Protein AF-A0AA37HZ69-F1 (afdb_monomer)

Structure (mmCIF, N/CA/C/O backbone):
data_AF-A0AA37HZ69-F1
#
_entry.id   AF-A0AA37HZ69-F1
#
loop_
_atom_site.group_PDB
_atom_site.id
_atom_site.type_symbol
_atom_site.label_atom_id
_atom_site.label_alt_id
_atom_site.label_comp_id
_atom_site.label_asym_id
_atom_site.label_entity_id
_atom_site.label_seq_id
_atom_site.pdbx_PDB_ins_code
_atom_site.Cartn_x
_atom_site.Cartn_y
_atom_site.Cartn_z
_atom_site.occupancy
_atom_site.B_iso_or_equiv
_atom_site.auth_seq_id
_atom_site.auth_comp_id
_atom_site.auth_asym_id
_atom_site.auth_atom_id
_atom_site.pdbx_PDB_model_num
ATOM 1 N N . MET A 1 1 ? 20.271 0.666 -24.736 1.00 60.53 1 MET A N 1
ATOM 2 C CA . MET A 1 1 ? 19.900 -0.671 -25.256 1.00 60.53 1 MET A CA 1
ATOM 3 C C . MET A 1 1 ? 20.006 -0.590 -26.770 1.00 60.53 1 MET A C 1
ATOM 5 O O . MET A 1 1 ? 19.551 0.409 -27.303 1.00 60.53 1 MET A O 1
ATOM 9 N N . SER A 1 2 ? 20.668 -1.527 -27.449 1.00 79.25 2 SER A N 1
ATOM 10 C CA . SER A 1 2 ? 20.802 -1.493 -28.915 1.00 79.25 2 SER A CA 1
ATOM 11 C C . SER A 1 2 ? 19.714 -2.341 -29.581 1.00 79.25 2 SER A C 1
ATOM 13 O O . SER A 1 2 ? 19.254 -3.322 -28.995 1.00 79.25 2 SER A O 1
ATOM 15 N N . LEU A 1 3 ? 19.334 -1.996 -30.817 1.00 81.81 3 LEU A N 1
ATOM 16 C CA . LEU A 1 3 ? 18.395 -2.786 -31.629 1.00 81.81 3 LEU A CA 1
ATOM 17 C C . LEU A 1 3 ? 18.893 -4.233 -31.812 1.00 81.81 3 LEU A C 1
ATOM 19 O O . LEU A 1 3 ? 18.112 -5.178 -31.752 1.00 81.81 3 LEU A O 1
ATOM 23 N N . LEU A 1 4 ? 20.213 -4.405 -31.943 1.00 83.44 4 LEU A N 1
ATOM 24 C CA . LEU A 1 4 ? 20.871 -5.711 -32.010 1.00 83.44 4 LEU A CA 1
ATOM 25 C C . LEU A 1 4 ? 20.644 -6.538 -30.734 1.00 83.44 4 LEU A C 1
ATOM 27 O O . LEU A 1 4 ? 20.305 -7.711 -30.818 1.00 83.44 4 LEU A O 1
ATOM 31 N N . GLY A 1 5 ? 20.743 -5.916 -29.555 1.00 83.56 5 GLY A N 1
ATOM 32 C CA . GLY A 1 5 ? 20.490 -6.604 -28.288 1.00 83.56 5 GLY A CA 1
ATOM 33 C C . GLY A 1 5 ? 19.036 -7.059 -28.133 1.00 83.56 5 GLY A C 1
ATOM 34 O O . GLY A 1 5 ? 18.789 -8.132 -27.587 1.00 83.56 5 GLY A O 1
ATOM 35 N N . ILE A 1 6 ? 18.074 -6.278 -28.642 1.00 85.75 6 ILE A N 1
ATOM 36 C CA . ILE A 1 6 ? 16.655 -6.675 -28.682 1.00 85.75 6 ILE A CA 1
ATOM 37 C C . ILE A 1 6 ? 16.470 -7.874 -29.615 1.00 85.75 6 ILE A C 1
ATOM 39 O O . ILE A 1 6 ? 15.811 -8.841 -29.240 1.00 85.75 6 ILE A O 1
ATOM 43 N N . ARG A 1 7 ? 17.093 -7.837 -30.798 1.00 88.19 7 ARG A N 1
ATOM 44 C CA . ARG A 1 7 ? 17.065 -8.928 -31.776 1.00 88.19 7 ARG A CA 1
ATOM 45 C C . ARG A 1 7 ? 17.601 -10.231 -31.186 1.00 88.19 7 ARG A C 1
ATOM 47 O O . ARG A 1 7 ? 16.924 -11.250 -31.229 1.00 88.19 7 ARG A O 1
ATOM 54 N N . ASP A 1 8 ? 18.795 -10.192 -30.602 1.00 87.62 8 ASP A N 1
ATOM 55 C CA . ASP A 1 8 ? 19.455 -11.390 -30.080 1.00 87.62 8 ASP A CA 1
ATOM 56 C C . ASP A 1 8 ? 18.679 -11.976 -28.883 1.00 87.62 8 ASP A C 1
ATOM 58 O O . ASP A 1 8 ? 18.572 -13.196 -28.738 1.00 87.62 8 ASP A O 1
ATOM 62 N N . ALA A 1 9 ? 18.059 -11.121 -28.058 1.00 86.06 9 ALA A N 1
ATOM 63 C CA . ALA A 1 9 ? 17.153 -11.556 -26.996 1.00 86.06 9 ALA A CA 1
ATOM 64 C C . ALA A 1 9 ? 15.867 -12.197 -27.545 1.00 86.06 9 ALA A C 1
ATOM 66 O O . ALA A 1 9 ? 15.449 -13.239 -27.045 1.00 86.06 9 ALA A O 1
ATOM 67 N N . ALA A 1 10 ? 15.255 -11.607 -28.575 1.00 86.94 10 ALA A N 1
ATOM 68 C CA . ALA A 1 10 ? 14.052 -12.134 -29.212 1.00 86.94 10 ALA A CA 1
ATOM 69 C C . ALA A 1 10 ? 14.309 -13.508 -29.855 1.00 86.94 10 ALA A C 1
ATOM 71 O O . ALA A 1 10 ? 13.556 -14.448 -29.601 1.00 86.94 10 ALA A O 1
ATOM 72 N N . VAL A 1 11 ? 15.428 -13.663 -30.570 1.00 86.94 11 VAL A N 1
ATOM 73 C CA . VAL A 1 11 ? 15.856 -14.946 -31.152 1.00 86.94 11 VAL A CA 1
ATOM 74 C C . VAL A 1 11 ? 16.060 -16.006 -30.071 1.00 86.94 11 VAL A C 1
ATOM 76 O O . VAL A 1 11 ? 15.613 -17.140 -30.230 1.00 86.94 11 VAL A O 1
ATOM 79 N N . LYS A 1 12 ? 16.660 -15.644 -28.930 1.00 85.62 12 LYS A N 1
ATOM 80 C CA . LYS A 1 12 ? 16.852 -16.565 -27.799 1.00 85.62 12 LYS A CA 1
ATOM 81 C C . LYS A 1 12 ? 15.535 -17.051 -27.182 1.00 85.62 12 LYS A C 1
ATOM 83 O O . LYS A 1 12 ? 15.489 -18.154 -26.652 1.00 85.62 12 LYS A O 1
ATOM 88 N N . ILE A 1 13 ? 14.483 -16.237 -27.250 1.00 84.25 13 ILE A N 1
ATOM 89 C CA . ILE A 1 13 ? 13.129 -16.577 -26.785 1.00 84.25 13 ILE A CA 1
ATOM 90 C C . ILE A 1 13 ? 12.359 -17.387 -27.854 1.00 84.25 13 ILE A C 1
ATOM 92 O O . ILE A 1 13 ? 11.266 -17.880 -27.594 1.00 84.25 13 ILE A O 1
ATOM 96 N N . GLY A 1 14 ? 12.928 -17.577 -29.049 1.00 85.81 14 GLY A N 1
ATOM 97 C CA . GLY A 1 14 ? 12.290 -18.292 -30.156 1.00 85.81 14 GLY A CA 1
ATOM 98 C C . GLY A 1 14 ? 11.432 -17.396 -31.054 1.00 85.81 14 GLY A C 1
ATOM 99 O O . GLY A 1 14 ? 10.576 -17.895 -31.783 1.00 85.81 14 GLY A O 1
ATOM 100 N N . LEU A 1 15 ? 11.625 -16.078 -31.022 1.00 88.75 15 LEU A N 1
ATOM 101 C CA . LEU A 1 15 ? 10.979 -15.150 -31.950 1.00 88.75 15 LEU A CA 1
ATOM 102 C C . LEU A 1 15 ? 11.874 -14.914 -33.167 1.00 88.75 15 LEU A C 1
ATOM 104 O O . LEU A 1 15 ? 13.062 -14.617 -33.034 1.00 88.75 15 LEU A O 1
ATOM 108 N N . TYR A 1 16 ? 11.290 -14.997 -34.356 1.00 89.19 16 TYR A N 1
ATOM 109 C CA . TYR A 1 16 ? 11.913 -14.501 -35.572 1.00 89.19 16 TYR A CA 1
ATOM 110 C C . TYR A 1 16 ? 11.742 -12.984 -35.650 1.00 89.19 16 TYR A C 1
ATOM 112 O O . TYR A 1 16 ? 10.705 -12.439 -35.272 1.00 89.19 16 TYR A O 1
ATOM 120 N N . THR A 1 17 ? 12.778 -12.291 -36.112 1.00 89.94 17 THR A N 1
ATOM 121 C CA . THR A 1 17 ? 12.825 -10.828 -36.098 1.00 89.94 17 THR A CA 1
ATOM 122 C C . THR A 1 17 ? 13.242 -10.286 -37.452 1.00 89.94 17 THR A C 1
ATOM 124 O O . THR A 1 17 ? 14.294 -10.674 -37.966 1.00 89.94 17 THR A O 1
ATOM 127 N N . ILE A 1 18 ? 12.492 -9.319 -37.970 1.00 89.38 18 ILE A N 1
ATOM 128 C CA . ILE A 1 18 ? 12.862 -8.559 -39.165 1.00 89.38 18 ILE A CA 1
ATOM 129 C C . ILE A 1 18 ? 12.929 -7.090 -38.774 1.00 89.38 18 ILE A C 1
ATOM 131 O O . ILE A 1 18 ? 11.963 -6.542 -38.256 1.00 89.38 18 ILE A O 1
ATOM 135 N N . SER A 1 19 ? 14.061 -6.439 -39.018 1.00 88.06 19 SER A N 1
ATOM 136 C CA . SER A 1 19 ? 14.212 -4.997 -38.819 1.00 88.06 19 SER A CA 1
ATOM 137 C C . SER A 1 19 ? 14.442 -4.310 -40.153 1.00 88.06 19 SER A C 1
ATOM 139 O O . SER A 1 19 ? 15.313 -4.733 -40.912 1.00 88.06 19 SER A O 1
ATOM 141 N N . GLY A 1 20 ? 13.707 -3.235 -40.413 1.00 86.69 20 GLY A N 1
ATOM 142 C CA . GLY A 1 20 ? 13.796 -2.483 -41.657 1.00 86.69 20 GLY A CA 1
ATOM 143 C C . GLY A 1 20 ? 13.592 -0.990 -41.440 1.00 86.69 20 GLY A C 1
ATOM 144 O O . GLY A 1 20 ? 13.055 -0.555 -40.419 1.00 86.69 20 GLY A O 1
ATOM 145 N N . ARG A 1 21 ? 14.043 -0.206 -42.422 1.00 87.06 21 ARG A N 1
ATOM 146 C CA . ARG A 1 21 ? 13.664 1.200 -42.561 1.00 87.06 21 ARG A CA 1
ATOM 147 C C . ARG A 1 21 ? 12.427 1.260 -43.439 1.00 87.06 21 ARG A C 1
ATOM 149 O O . ARG A 1 21 ? 12.495 0.812 -44.579 1.00 87.06 21 ARG A O 1
ATOM 156 N N . LEU A 1 22 ? 11.337 1.782 -42.898 1.00 87.31 22 LEU A N 1
ATOM 157 C CA . LEU A 1 22 ? 10.044 1.832 -43.567 1.00 87.31 22 LEU A CA 1
ATOM 158 C C . LEU A 1 22 ? 9.544 3.264 -43.658 1.00 87.31 22 LEU A C 1
ATOM 160 O O . LEU A 1 22 ? 9.823 4.095 -42.789 1.00 87.31 22 LEU A O 1
ATOM 164 N N . THR A 1 23 ? 8.769 3.517 -44.700 1.00 86.69 23 THR A N 1
ATOM 165 C CA . THR A 1 23 ? 7.909 4.695 -44.801 1.00 86.69 23 THR A CA 1
ATOM 166 C C . THR A 1 23 ? 6.624 4.486 -43.996 1.00 86.69 23 THR A C 1
ATOM 168 O O . THR A 1 23 ? 6.306 3.388 -43.532 1.00 86.69 23 THR A O 1
ATOM 171 N N . ILE A 1 24 ? 5.858 5.554 -43.794 1.00 84.25 24 ILE A N 1
ATOM 172 C CA . ILE A 1 24 ? 4.634 5.511 -42.977 1.00 84.25 24 ILE A CA 1
ATOM 173 C C . ILE A 1 24 ? 3.511 4.729 -43.656 1.00 84.25 24 ILE A C 1
ATOM 175 O O . ILE A 1 24 ? 2.708 4.080 -42.978 1.00 84.25 24 ILE A O 1
ATOM 179 N N . ASP A 1 25 ? 3.465 4.768 -44.983 1.00 82.25 25 ASP A N 1
ATOM 180 C CA . ASP A 1 25 ? 2.477 4.031 -45.766 1.00 82.25 25 ASP A CA 1
ATOM 181 C C . ASP A 1 25 ? 2.744 2.520 -45.694 1.00 82.25 25 ASP A C 1
ATOM 183 O O . ASP A 1 25 ? 1.826 1.722 -45.472 1.00 82.25 25 ASP A O 1
ATOM 187 N N . GLU A 1 26 ? 4.018 2.124 -45.750 1.00 83.88 26 GLU A N 1
ATOM 188 C CA . GLU A 1 26 ? 4.446 0.742 -45.511 1.00 83.88 26 GLU A CA 1
ATOM 189 C C . GLU A 1 26 ? 4.172 0.314 -44.064 1.00 83.88 26 GLU A C 1
ATOM 191 O O . GLU A 1 26 ? 3.658 -0.775 -43.823 1.00 83.88 26 GLU A O 1
ATOM 196 N N . LEU A 1 27 ? 4.425 1.185 -43.080 1.00 84.62 27 LEU A N 1
ATOM 197 C CA . LEU A 1 27 ? 4.137 0.880 -41.677 1.00 84.62 27 LEU A CA 1
ATOM 198 C C . LEU A 1 27 ? 2.634 0.693 -41.419 1.00 84.62 27 LEU A C 1
ATOM 200 O O . LEU A 1 27 ? 2.238 -0.164 -40.631 1.00 84.62 27 LEU A O 1
ATOM 204 N N . SER A 1 28 ? 1.788 1.478 -42.087 1.00 81.31 28 SER A N 1
ATOM 205 C CA . SER A 1 28 ? 0.328 1.402 -41.947 1.00 81.31 28 SER A CA 1
ATOM 206 C C . SER A 1 28 ? -0.267 0.122 -42.541 1.00 81.31 28 SER A C 1
ATOM 208 O O . SER A 1 28 ? -1.371 -0.268 -42.154 1.00 81.31 28 SER A O 1
ATOM 210 N N . SER A 1 29 ? 0.450 -0.521 -43.466 1.00 80.38 29 SER A N 1
ATOM 211 C CA . SER A 1 29 ? 0.075 -1.790 -44.100 1.00 80.38 29 SER A CA 1
ATOM 212 C C . SER A 1 29 ? 0.785 -3.011 -43.499 1.00 80.38 29 SER A C 1
ATOM 214 O O . SER A 1 29 ? 0.427 -4.144 -43.821 1.00 80.38 29 SER A O 1
ATOM 216 N N . ALA A 1 30 ? 1.746 -2.799 -42.597 1.00 81.81 30 ALA A N 1
ATOM 217 C CA . ALA A 1 30 ? 2.520 -3.857 -41.964 1.00 81.81 30 ALA A CA 1
ATOM 218 C C . ALA A 1 30 ? 1.757 -4.606 -40.853 1.00 81.81 30 ALA A C 1
ATOM 220 O O . ALA A 1 30 ? 0.727 -4.164 -40.332 1.00 81.81 30 ALA A O 1
ATOM 221 N N . THR A 1 31 ? 2.296 -5.760 -40.457 1.00 81.00 31 THR A N 1
ATOM 222 C CA . THR A 1 31 ? 1.778 -6.580 -39.358 1.00 81.00 31 THR A CA 1
ATOM 223 C C . THR A 1 31 ? 2.079 -5.940 -37.998 1.00 81.00 31 THR A C 1
ATOM 225 O O . THR A 1 31 ? 3.209 -5.569 -37.684 1.00 81.00 31 THR A O 1
ATOM 228 N N . LEU A 1 32 ? 1.041 -5.804 -37.170 1.00 86.31 32 LEU A N 1
ATOM 229 C CA . LEU A 1 32 ? 1.119 -5.275 -35.804 1.00 86.31 32 LEU A CA 1
ATOM 230 C C . LEU A 1 32 ? 0.986 -6.426 -34.789 1.00 86.31 32 LEU A C 1
ATOM 232 O O . LEU A 1 32 ? 0.234 -7.366 -35.058 1.00 86.31 32 LEU A O 1
ATOM 236 N N . PRO A 1 33 ? 1.611 -6.347 -33.598 1.00 89.88 33 PRO A N 1
ATOM 237 C CA . PRO A 1 33 ? 2.392 -5.227 -33.067 1.00 89.88 33 PRO A CA 1
ATOM 238 C C . PRO A 1 33 ? 3.852 -5.210 -33.551 1.00 89.88 33 PRO A C 1
ATOM 240 O O . PRO A 1 33 ? 4.456 -6.258 -33.758 1.00 89.88 33 PRO A O 1
ATOM 243 N N . CYS A 1 34 ? 4.447 -4.020 -33.649 1.00 90.12 34 CYS A N 1
ATOM 244 C CA . CYS A 1 34 ? 5.859 -3.848 -34.004 1.00 90.12 34 CYS A CA 1
ATOM 245 C C . CYS A 1 34 ? 6.586 -2.916 -33.022 1.00 90.12 34 CYS A C 1
ATOM 247 O O . CYS A 1 34 ? 5.977 -2.056 -32.380 1.00 90.12 34 CYS A O 1
ATOM 249 N N . ILE A 1 35 ? 7.903 -3.083 -32.903 1.00 91.62 35 ILE A N 1
ATOM 250 C CA . ILE A 1 35 ? 8.766 -2.225 -32.086 1.00 91.62 35 ILE A CA 1
ATOM 251 C C . ILE A 1 35 ? 9.304 -1.102 -32.969 1.00 91.62 35 ILE A C 1
ATOM 253 O O . ILE A 1 35 ? 9.891 -1.359 -34.016 1.00 91.62 35 ILE A O 1
ATOM 257 N N . LEU A 1 36 ? 9.137 0.140 -32.533 1.00 90.62 36 LEU A N 1
ATOM 258 C CA . LEU A 1 36 ? 9.647 1.327 -33.208 1.00 90.62 36 LEU A CA 1
ATOM 259 C C . LEU A 1 36 ? 10.833 1.898 -32.435 1.00 90.62 36 LEU A C 1
ATOM 261 O O . LEU A 1 36 ? 10.813 1.939 -31.201 1.00 90.62 36 LEU A O 1
ATOM 265 N N . HIS A 1 37 ? 11.846 2.373 -33.154 1.00 88.75 37 HIS A N 1
ATOM 266 C CA . HIS A 1 37 ? 12.871 3.227 -32.564 1.00 88.75 37 HIS A CA 1
ATOM 267 C C . HIS A 1 37 ? 12.335 4.664 -32.495 1.00 88.75 37 HIS A C 1
ATOM 269 O O . HIS A 1 37 ? 11.793 5.171 -33.470 1.00 88.75 37 HIS A O 1
ATOM 275 N N . TRP A 1 38 ? 12.406 5.292 -31.323 1.00 84.75 38 TRP A N 1
ATOM 276 C CA . TRP A 1 38 ? 11.674 6.522 -31.011 1.00 84.75 38 TRP A CA 1
ATOM 277 C C . TRP A 1 38 ? 12.608 7.591 -30.445 1.00 84.75 38 TRP A C 1
ATOM 279 O O . TRP A 1 38 ? 13.392 7.328 -29.522 1.00 84.75 38 TRP A O 1
ATOM 289 N N . ASN A 1 39 ? 12.534 8.812 -30.989 1.00 77.19 39 ASN A N 1
ATOM 290 C CA . ASN A 1 39 ? 13.362 9.962 -30.595 1.00 77.19 39 ASN A CA 1
ATOM 291 C C . ASN A 1 39 ? 14.868 9.636 -30.475 1.00 77.19 39 ASN A C 1
ATOM 293 O O . ASN A 1 39 ? 15.553 10.156 -29.588 1.00 77.19 39 ASN A O 1
ATOM 297 N N . GLN A 1 40 ? 15.362 8.725 -31.323 1.00 70.88 40 GLN A N 1
ATOM 298 C CA . GLN A 1 40 ? 16.761 8.274 -31.408 1.00 70.88 40 GLN A CA 1
ATOM 299 C C . GLN A 1 40 ? 17.377 7.741 -30.098 1.00 70.88 40 GLN A C 1
ATOM 301 O O . GLN A 1 40 ? 18.591 7.580 -30.008 1.00 70.88 40 GLN A O 1
ATOM 306 N N . ASN A 1 41 ? 16.568 7.496 -29.062 1.00 72.50 41 ASN A N 1
ATOM 307 C CA . ASN A 1 41 ? 17.071 7.220 -27.713 1.00 72.50 41 ASN A CA 1
ATOM 308 C C . ASN A 1 41 ? 16.301 6.121 -26.969 1.00 72.50 41 ASN A C 1
ATOM 310 O O . ASN A 1 41 ? 16.796 5.624 -25.955 1.00 72.50 41 ASN A O 1
ATOM 314 N N . HIS A 1 42 ? 15.105 5.730 -27.420 1.00 83.00 42 HIS A N 1
ATOM 315 C CA . HIS A 1 42 ? 14.336 4.658 -26.782 1.00 83.00 42 HIS A CA 1
ATOM 316 C C . HIS A 1 42 ? 13.471 3.878 -27.776 1.00 83.00 42 HIS A C 1
ATOM 318 O O . HIS A 1 42 ? 13.439 4.177 -28.965 1.00 83.00 42 HIS A O 1
ATOM 324 N N . PHE A 1 43 ? 12.797 2.840 -27.282 1.00 88.69 43 PHE A N 1
ATOM 325 C CA . PHE A 1 43 ? 11.954 1.952 -28.076 1.00 88.69 43 PHE A CA 1
ATOM 326 C C . PHE A 1 43 ? 10.521 1.985 -27.556 1.00 88.69 43 PHE A C 1
ATOM 328 O O . PHE A 1 43 ? 10.303 1.961 -26.343 1.00 88.69 43 PHE A O 1
ATOM 335 N N . VAL A 1 44 ? 9.558 2.006 -28.474 1.00 90.25 44 VAL A N 1
ATOM 336 C CA . VAL A 1 44 ? 8.120 1.984 -28.169 1.00 90.25 44 VAL A CA 1
ATOM 337 C C . VAL A 1 44 ? 7.422 0.903 -28.988 1.00 90.25 44 VAL A C 1
ATOM 339 O O . VAL A 1 44 ? 7.947 0.460 -30.007 1.00 90.25 44 VAL A O 1
ATOM 342 N N . ILE A 1 45 ? 6.240 0.458 -28.559 1.00 92.31 45 ILE A N 1
ATOM 343 C CA . ILE A 1 45 ? 5.482 -0.585 -29.264 1.00 92.31 45 ILE A CA 1
ATOM 344 C C . ILE A 1 45 ? 4.279 0.047 -29.957 1.00 92.31 45 ILE A C 1
ATOM 346 O O . ILE A 1 45 ? 3.394 0.591 -29.296 1.00 92.31 45 ILE A O 1
ATOM 350 N N . LEU A 1 46 ? 4.205 -0.070 -31.279 1.00 90.94 46 LEU A N 1
ATOM 351 C CA . LEU A 1 46 ? 3.008 0.266 -32.040 1.00 90.94 46 LEU A CA 1
ATOM 352 C C . LEU A 1 46 ? 2.099 -0.961 -32.079 1.00 90.94 46 LEU A C 1
ATOM 354 O O . LEU A 1 46 ? 2.457 -1.990 -32.647 1.00 90.94 46 LEU A O 1
ATOM 358 N N . TYR A 1 47 ? 0.918 -0.858 -31.470 1.00 91.69 47 TYR A N 1
ATOM 359 C CA . TYR A 1 47 ? -0.009 -1.993 -31.370 1.00 91.69 47 TYR A CA 1
ATOM 360 C C . TYR A 1 47 ? -1.275 -1.824 -32.208 1.00 91.69 47 TYR A C 1
ATOM 362 O O . TYR A 1 47 ? -1.981 -2.799 -32.457 1.00 91.69 47 TYR A O 1
ATOM 370 N N . LYS A 1 48 ? -1.603 -0.597 -32.629 1.00 88.88 48 LYS A N 1
ATOM 371 C CA . LYS A 1 48 ? -2.781 -0.342 -33.460 1.00 88.88 48 LYS A CA 1
ATOM 372 C C . LYS A 1 48 ? -2.622 0.927 -34.287 1.00 88.88 48 LYS A C 1
ATOM 374 O O . LYS A 1 48 ? -2.212 1.964 -33.775 1.00 88.88 48 LYS A O 1
ATOM 379 N N . VAL A 1 49 ? -3.062 0.865 -35.539 1.00 87.81 49 VAL A N 1
ATOM 380 C CA . VAL A 1 49 ? -3.231 2.028 -36.418 1.00 87.81 49 VAL A CA 1
ATOM 381 C C . VAL A 1 49 ? -4.703 2.109 -36.813 1.00 87.81 49 VAL A C 1
ATOM 383 O O . VAL A 1 49 ? -5.315 1.106 -37.180 1.00 87.81 49 VAL A O 1
ATOM 386 N N . LYS A 1 50 ? -5.325 3.287 -36.685 1.00 85.62 50 LYS A N 1
ATOM 387 C CA . LYS A 1 50 ? -6.739 3.493 -37.042 1.00 85.62 50 LYS A CA 1
ATOM 388 C C . LYS A 1 50 ? -6.853 4.503 -38.177 1.00 85.62 50 LYS A C 1
ATOM 390 O O . LYS A 1 50 ? -6.560 5.682 -37.986 1.00 85.62 50 LYS A O 1
ATOM 395 N N . LYS A 1 51 ? -7.349 4.032 -39.328 1.00 78.25 51 LYS A N 1
ATOM 396 C CA . LYS A 1 51 ? -7.619 4.837 -40.535 1.00 78.25 51 LYS A CA 1
ATOM 397 C C . LYS A 1 51 ? -6.412 5.669 -41.019 1.00 78.25 51 LYS A C 1
ATOM 399 O O . LYS A 1 51 ? -6.618 6.765 -41.519 1.00 78.25 51 LYS A O 1
ATOM 404 N N . GLY A 1 52 ? -5.177 5.215 -40.778 1.00 73.50 52 GLY A N 1
ATOM 405 C CA . GLY A 1 52 ? -3.951 5.938 -41.164 1.00 73.50 52 GLY A CA 1
ATOM 406 C C . GLY A 1 52 ? -3.754 7.322 -40.521 1.00 73.50 52 GLY A C 1
ATOM 407 O O . GLY A 1 52 ? -2.848 8.043 -40.908 1.00 73.50 52 GLY A O 1
ATOM 408 N N . GLN A 1 53 ? -4.595 7.719 -39.558 1.00 80.06 53 GLN A N 1
ATOM 409 C CA . GLN A 1 53 ? -4.557 9.056 -38.940 1.00 80.06 53 GLN A 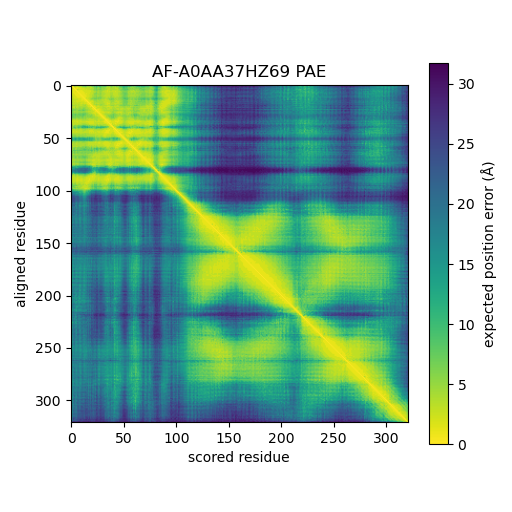CA 1
ATOM 410 C C . GLN A 1 53 ? -4.222 9.027 -37.448 1.00 80.06 53 GLN A C 1
ATOM 412 O O . GLN A 1 53 ? -3.809 10.041 -36.887 1.00 80.06 53 GLN A O 1
ATOM 417 N N . LYS A 1 54 ? -4.455 7.889 -36.782 1.00 86.62 54 LYS A N 1
ATOM 418 C CA . LYS A 1 54 ? -4.205 7.725 -35.346 1.00 86.62 54 LYS A CA 1
ATOM 419 C C . LYS A 1 54 ? -3.343 6.502 -35.085 1.00 86.62 54 LYS A C 1
ATOM 421 O O . LYS A 1 54 ? -3.740 5.386 -35.439 1.00 86.62 54 LYS A O 1
ATOM 426 N N . PHE A 1 55 ? -2.228 6.729 -34.401 1.00 88.31 55 PHE A N 1
ATOM 427 C CA . PHE A 1 55 ? -1.246 5.718 -34.030 1.00 88.31 55 PHE A CA 1
ATOM 428 C C . PHE A 1 55 ? -1.323 5.473 -32.529 1.00 88.31 55 PHE A C 1
ATOM 430 O O . PHE A 1 55 ? -1.225 6.401 -31.726 1.00 88.31 55 PHE A O 1
ATOM 437 N N . TYR A 1 56 ? -1.543 4.221 -32.148 1.00 89.50 56 TYR A N 1
ATOM 438 C CA . TYR A 1 56 ? -1.656 3.814 -30.758 1.00 89.50 56 TYR A CA 1
ATOM 439 C C . TYR A 1 56 ? -0.355 3.157 -30.314 1.00 89.50 56 TYR A C 1
ATOM 441 O O . TYR A 1 56 ? 0.001 2.073 -30.785 1.00 89.50 56 TYR A O 1
ATOM 449 N N . ILE A 1 57 ? 0.330 3.818 -29.388 1.00 90.31 57 ILE A N 1
ATOM 450 C CA . ILE A 1 57 ? 1.665 3.448 -28.935 1.00 90.31 57 ILE A CA 1
ATOM 451 C C . ILE A 1 57 ? 1.616 3.054 -27.463 1.00 90.31 57 ILE A C 1
ATOM 453 O O . ILE A 1 57 ? 0.957 3.699 -26.647 1.00 90.31 57 ILE A O 1
ATOM 457 N N . ALA A 1 58 ? 2.307 1.974 -27.126 1.00 89.62 58 ALA A N 1
ATOM 458 C CA . ALA A 1 58 ? 2.651 1.624 -25.762 1.00 89.62 58 ALA A CA 1
ATOM 459 C C . ALA A 1 58 ? 4.105 2.045 -25.511 1.00 89.62 58 ALA A C 1
ATOM 461 O O . ALA A 1 58 ? 5.044 1.408 -25.991 1.00 89.62 58 ALA A O 1
ATOM 462 N N . ASP A 1 59 ? 4.270 3.147 -24.786 1.00 86.38 59 ASP A N 1
ATOM 463 C CA . ASP A 1 59 ? 5.559 3.668 -24.341 1.00 86.38 59 ASP A CA 1
ATOM 464 C C . ASP A 1 59 ? 5.871 3.086 -22.945 1.00 86.38 59 ASP A C 1
ATOM 466 O O . ASP A 1 59 ? 5.061 3.245 -22.026 1.00 86.38 59 ASP A O 1
ATOM 470 N N . PRO A 1 60 ? 7.016 2.408 -22.740 1.00 80.00 60 PRO A N 1
ATOM 471 C CA . PRO A 1 60 ? 7.405 1.877 -21.432 1.00 80.00 60 PRO A CA 1
ATOM 472 C C . PRO A 1 60 ? 7.477 2.924 -20.307 1.00 80.00 60 PRO A C 1
ATOM 474 O O . PRO A 1 60 ? 7.289 2.571 -19.143 1.00 80.00 60 PRO A O 1
ATOM 477 N N . GLY A 1 61 ? 7.755 4.191 -20.631 1.00 73.69 61 GLY A N 1
ATOM 478 C CA . GLY A 1 61 ? 7.812 5.299 -19.676 1.00 73.69 61 GLY A CA 1
ATOM 479 C C . GLY A 1 61 ? 6.459 5.974 -19.440 1.00 73.69 61 GLY A C 1
ATOM 480 O O . GLY A 1 61 ? 6.104 6.241 -18.294 1.00 73.69 61 GLY A O 1
ATOM 481 N N . LYS A 1 62 ? 5.688 6.212 -20.510 1.00 71.12 62 LYS A N 1
ATOM 482 C CA . LYS A 1 62 ? 4.427 6.991 -20.482 1.00 71.12 62 LYS A CA 1
ATOM 483 C C . LYS A 1 62 ? 3.150 6.149 -20.429 1.00 71.12 62 LYS A C 1
ATOM 485 O O . LYS A 1 62 ? 2.069 6.666 -20.145 1.00 71.12 62 LYS A O 1
ATOM 490 N N . GLY A 1 63 ? 3.244 4.848 -20.683 1.00 81.31 63 GLY A N 1
ATOM 491 C CA . GLY A 1 63 ? 2.101 3.953 -20.823 1.00 81.31 63 GLY A CA 1
ATOM 492 C C . GLY A 1 63 ? 1.439 4.046 -22.203 1.00 81.31 63 GLY A C 1
ATOM 493 O O . GLY A 1 63 ? 2.100 4.214 -23.224 1.00 81.31 63 GLY A O 1
ATOM 494 N N . LEU A 1 64 ? 0.115 3.878 -22.252 1.00 85.88 64 LEU A N 1
ATOM 495 C CA . LEU A 1 64 ? -0.646 3.865 -23.506 1.00 85.88 64 LEU A CA 1
ATOM 496 C C . LEU A 1 64 ? -0.973 5.292 -23.950 1.00 85.88 64 LEU A C 1
ATOM 498 O O . LEU A 1 64 ? -1.758 5.983 -23.300 1.00 85.88 64 LEU A O 1
ATOM 502 N N . ILE A 1 65 ? -0.417 5.695 -25.085 1.00 85.75 65 ILE A N 1
ATOM 503 C CA . ILE A 1 65 ? -0.566 7.026 -25.671 1.00 85.75 65 ILE A CA 1
ATOM 504 C C . ILE A 1 65 ? -1.057 6.922 -27.114 1.00 85.75 65 ILE A C 1
ATOM 506 O O . ILE A 1 65 ? -0.908 5.900 -27.786 1.00 85.75 65 ILE A O 1
ATOM 510 N N . THR A 1 66 ? -1.738 7.965 -27.577 1.00 86.88 66 THR A N 1
ATOM 511 C CA . THR A 1 66 ? -2.246 8.048 -28.950 1.00 86.88 66 THR A CA 1
ATOM 512 C C . THR A 1 66 ? -1.692 9.303 -29.587 1.00 86.88 66 THR A C 1
ATOM 514 O O . THR A 1 66 ? -1.871 10.380 -29.027 1.00 86.88 66 THR A O 1
ATOM 517 N N . TYR A 1 67 ? -1.073 9.149 -30.751 1.00 85.38 67 TYR A N 1
ATOM 518 C CA . TYR A 1 67 ? -0.519 10.249 -31.526 1.00 85.38 67 TYR A CA 1
ATOM 519 C C . TYR A 1 67 ? -1.314 10.478 -32.803 1.00 85.38 67 TYR A C 1
ATOM 521 O O . TYR A 1 67 ? -1.862 9.542 -33.406 1.00 85.38 67 TYR A O 1
ATOM 529 N N . THR A 1 68 ? -1.372 11.743 -33.204 1.00 88.31 68 THR A N 1
ATOM 530 C CA . THR A 1 68 ? -1.764 12.134 -34.559 1.00 88.31 68 THR A CA 1
ATOM 531 C C . THR A 1 68 ? -0.628 11.852 -35.547 1.00 88.31 68 THR A C 1
ATOM 533 O O . THR A 1 68 ? 0.505 11.597 -35.141 1.00 88.31 68 THR A O 1
ATOM 536 N N . MET A 1 69 ? -0.930 11.859 -36.849 1.00 84.50 69 MET A N 1
ATOM 537 C CA . MET A 1 69 ? 0.060 11.607 -37.904 1.00 84.50 69 MET A CA 1
ATOM 538 C C . MET A 1 69 ? 1.278 12.536 -37.788 1.00 84.50 69 MET A C 1
ATOM 540 O O . MET A 1 69 ? 2.408 12.060 -37.791 1.00 84.50 69 MET A O 1
ATOM 544 N N . ASP A 1 70 ? 1.054 13.840 -37.625 1.00 83.75 70 ASP A N 1
ATOM 545 C CA . ASP A 1 70 ? 2.138 14.829 -37.594 1.00 83.75 70 ASP A CA 1
ATOM 546 C C . ASP A 1 70 ? 3.032 14.672 -36.357 1.00 83.75 70 ASP A C 1
ATOM 548 O O . ASP A 1 70 ? 4.257 14.709 -36.459 1.00 83.75 70 ASP A O 1
ATOM 552 N N . GLU A 1 71 ? 2.436 14.417 -35.191 1.00 84.62 71 GLU A N 1
ATOM 553 C CA . GLU A 1 71 ? 3.190 14.146 -33.960 1.00 84.62 71 GLU A CA 1
ATOM 554 C C . GLU A 1 71 ? 3.991 12.843 -34.070 1.00 84.62 71 GLU A C 1
ATOM 556 O O . GLU A 1 71 ? 5.134 12.765 -33.627 1.00 84.62 71 GLU A O 1
ATOM 561 N N . PHE A 1 72 ? 3.407 11.812 -34.686 1.00 86.75 72 PHE A N 1
ATOM 562 C CA . PHE A 1 72 ? 4.079 10.536 -34.905 1.00 86.75 72 PHE A CA 1
ATOM 563 C C . PHE A 1 72 ? 5.307 10.700 -35.808 1.00 86.75 72 PHE A C 1
ATOM 565 O O . PHE A 1 72 ? 6.387 10.209 -35.474 1.00 86.75 72 PHE A O 1
ATOM 572 N N . LYS A 1 73 ? 5.160 11.445 -36.912 1.00 84.56 73 LYS A N 1
ATOM 573 C CA . LYS A 1 73 ? 6.246 11.773 -37.846 1.00 84.56 73 LYS A CA 1
ATOM 574 C C . LYS A 1 73 ? 7.436 12.414 -37.146 1.00 84.56 73 LYS A C 1
ATOM 576 O O . LYS A 1 73 ? 8.561 11.948 -37.306 1.00 84.56 73 LYS A O 1
ATOM 581 N N . GLN A 1 74 ? 7.174 13.436 -36.331 1.00 82.69 74 GLN A N 1
ATOM 582 C CA . GLN A 1 74 ? 8.212 14.180 -35.613 1.00 82.69 74 GLN A CA 1
ATOM 583 C C . GLN A 1 74 ? 9.052 13.304 -34.680 1.00 82.69 74 GLN A C 1
ATOM 585 O O . GLN A 1 74 ? 10.211 13.621 -34.421 1.00 82.69 74 GLN A O 1
ATOM 590 N N . HIS A 1 75 ? 8.474 12.221 -34.160 1.00 82.88 75 HIS A N 1
ATOM 591 C CA . HIS A 1 75 ? 9.136 11.364 -33.186 1.00 82.88 75 HIS A CA 1
ATOM 592 C C . HIS A 1 75 ? 9.761 10.089 -33.767 1.00 82.88 75 HIS A C 1
ATOM 594 O O . HIS A 1 75 ? 10.727 9.573 -33.194 1.00 82.88 75 HIS A O 1
ATOM 600 N N . TRP A 1 76 ? 9.206 9.558 -34.859 1.00 86.69 76 TRP A N 1
ATOM 601 C CA . TRP A 1 76 ? 9.627 8.279 -35.439 1.00 86.69 76 TRP A CA 1
ATOM 602 C C . TRP A 1 76 ? 10.627 8.414 -36.595 1.00 86.69 76 TRP A C 1
ATOM 604 O O . TRP A 1 76 ? 11.467 7.534 -36.781 1.00 86.69 76 TRP A O 1
ATOM 614 N N . ILE A 1 77 ? 10.553 9.488 -37.384 1.00 82.94 77 ILE A N 1
ATOM 615 C CA . ILE A 1 77 ? 11.409 9.647 -38.565 1.00 82.94 77 ILE A CA 1
ATOM 616 C C . ILE A 1 77 ? 12.823 10.047 -38.130 1.00 82.94 77 ILE A C 1
ATOM 618 O O . ILE A 1 77 ? 13.021 11.035 -37.425 1.00 82.94 77 ILE A O 1
ATOM 622 N N . GLU A 1 78 ? 13.824 9.289 -38.580 1.00 69.75 78 GLU A N 1
ATOM 623 C CA . GLU A 1 78 ? 15.238 9.545 -38.269 1.00 69.75 78 GLU A CA 1
ATOM 624 C C . GLU A 1 78 ? 16.001 10.173 -39.433 1.00 69.75 78 GLU A C 1
ATOM 626 O O . GLU A 1 78 ? 17.028 10.819 -39.231 1.00 69.75 78 GLU A O 1
ATOM 631 N N . THR A 1 79 ? 15.560 9.938 -40.667 1.00 62.69 79 THR A N 1
ATOM 632 C CA . THR A 1 79 ? 16.282 10.356 -41.869 1.00 62.69 79 THR A CA 1
ATOM 633 C C . THR A 1 79 ? 15.288 10.766 -42.948 1.00 62.69 79 THR A C 1
ATOM 635 O O . THR A 1 79 ? 14.390 9.991 -43.266 1.00 62.69 79 THR A O 1
ATOM 638 N N . GLY A 1 80 ? 15.473 11.969 -43.504 1.00 57.22 80 GLY A N 1
ATOM 639 C CA . GLY A 1 80 ? 14.779 12.445 -44.705 1.00 57.22 80 GLY A CA 1
ATOM 640 C C . GLY A 1 80 ? 14.305 13.902 -44.626 1.00 57.22 80 GLY A C 1
ATOM 641 O O . GLY A 1 80 ? 13.792 14.343 -43.602 1.00 57.22 80 GLY A O 1
ATOM 642 N N . GLN A 1 81 ? 14.467 14.643 -45.727 1.00 49.94 81 GLN A N 1
ATOM 643 C CA . GLN A 1 81 ? 13.623 15.790 -46.085 1.00 49.94 81 GLN A CA 1
ATOM 644 C C . GLN A 1 81 ? 12.845 15.379 -47.348 1.00 49.94 81 GLN A C 1
ATOM 646 O O . GLN A 1 81 ? 13.474 15.037 -48.347 1.00 49.94 81 GLN A O 1
ATOM 651 N N . GLY A 1 82 ? 11.508 15.392 -47.315 1.00 62.25 82 GLY A N 1
ATOM 652 C CA . GLY A 1 82 ? 10.658 15.041 -48.468 1.00 62.25 82 GLY A CA 1
ATOM 653 C C . GLY A 1 82 ? 10.202 13.572 -48.509 1.00 62.25 82 GLY A C 1
ATOM 654 O O . GLY A 1 82 ? 9.944 12.979 -47.472 1.00 62.25 82 GLY A O 1
ATOM 655 N N . GLU A 1 83 ? 10.081 12.974 -49.700 1.00 54.41 83 GLU A N 1
ATOM 656 C CA . GLU A 1 83 ? 9.518 11.618 -49.925 1.00 54.41 83 GLU A CA 1
ATOM 657 C C . GLU A 1 83 ? 10.361 10.446 -49.368 1.00 54.41 83 GLU A C 1
ATOM 659 O O . GLU A 1 83 ? 9.948 9.292 -49.442 1.00 54.41 83 GLU A O 1
ATOM 664 N N . ASP A 1 84 ? 11.519 10.727 -48.766 1.00 62.06 84 ASP A N 1
ATOM 665 C CA . ASP A 1 84 ? 12.431 9.735 -48.176 1.00 62.06 84 ASP A CA 1
ATOM 666 C C . ASP A 1 84 ? 12.357 9.674 -46.633 1.00 62.06 84 ASP A C 1
ATOM 668 O O . ASP A 1 84 ? 13.291 9.212 -45.976 1.00 62.06 84 ASP A O 1
ATOM 672 N N . GLU A 1 85 ? 11.252 10.139 -46.039 1.00 76.44 85 GLU A N 1
ATOM 673 C CA . GLU A 1 85 ? 10.963 10.029 -44.601 1.00 76.44 85 GLU A CA 1
ATOM 674 C C . GLU A 1 85 ? 10.875 8.558 -44.158 1.00 76.44 85 GLU A C 1
ATOM 676 O O . GLU A 1 85 ? 9.831 7.908 -44.268 1.00 76.44 85 GLU A O 1
ATOM 681 N N . LYS A 1 86 ? 11.984 8.024 -43.632 1.00 82.31 86 LYS A N 1
ATOM 682 C CA . LYS A 1 86 ? 12.071 6.635 -43.168 1.00 82.31 86 LYS A CA 1
ATOM 683 C C . LYS A 1 86 ? 12.335 6.565 -41.668 1.00 82.31 86 LYS A C 1
ATOM 685 O O . LYS A 1 86 ? 13.208 7.251 -41.128 1.00 82.31 86 LYS A O 1
ATOM 690 N N . GLY A 1 87 ? 11.588 5.689 -41.004 1.00 84.94 87 GLY A N 1
ATOM 691 C CA . GLY A 1 87 ? 11.774 5.331 -39.602 1.00 84.94 87 GLY A CA 1
ATOM 692 C C . GLY A 1 87 ? 12.205 3.875 -39.458 1.00 84.94 87 GLY A C 1
ATOM 693 O O . GLY A 1 87 ? 12.033 3.062 -40.369 1.00 84.94 87 GLY A O 1
ATOM 694 N N . ILE A 1 88 ? 12.793 3.530 -38.314 1.00 88.75 88 ILE A N 1
ATOM 695 C CA . ILE A 1 88 ? 13.219 2.157 -38.027 1.00 88.75 88 ILE A CA 1
ATOM 696 C C . ILE A 1 88 ? 12.090 1.421 -37.303 1.00 88.75 88 ILE A C 1
ATOM 698 O O . ILE A 1 88 ? 11.591 1.878 -36.267 1.00 88.75 88 ILE A O 1
ATOM 702 N N . ALA A 1 89 ? 11.718 0.258 -37.833 1.00 90.00 89 ALA A N 1
ATOM 703 C CA . ALA A 1 89 ? 10.767 -0.656 -37.217 1.00 90.00 89 ALA A CA 1
ATOM 704 C C . ALA A 1 89 ? 11.329 -2.082 -37.175 1.00 90.00 89 ALA A C 1
ATOM 706 O O . ALA A 1 89 ? 12.080 -2.511 -38.054 1.00 90.00 89 ALA A O 1
ATOM 707 N N . MET A 1 90 ? 10.952 -2.817 -36.134 1.00 89.75 90 MET A N 1
ATOM 708 C CA . MET A 1 90 ? 11.248 -4.229 -35.951 1.00 89.75 90 MET A CA 1
ATOM 709 C C . MET A 1 90 ? 9.948 -5.010 -35.770 1.00 89.75 90 MET A C 1
ATOM 711 O O . MET A 1 90 ? 9.138 -4.712 -34.890 1.00 89.75 90 MET A O 1
ATOM 715 N N . PHE A 1 91 ? 9.793 -6.035 -36.593 1.00 91.19 91 PHE A N 1
ATOM 716 C CA . PHE A 1 91 ? 8.694 -6.986 -36.584 1.00 91.19 91 PHE A CA 1
ATOM 717 C C . PHE A 1 91 ? 9.132 -8.265 -35.893 1.00 91.19 91 PHE A C 1
ATOM 719 O O . PHE A 1 91 ? 10.297 -8.666 -35.982 1.00 91.19 91 PHE A O 1
ATOM 726 N N . LEU A 1 92 ? 8.188 -8.876 -35.188 1.00 88.75 92 LEU A N 1
ATOM 727 C CA . LEU A 1 92 ? 8.396 -10.074 -34.392 1.00 88.75 92 LEU A CA 1
ATOM 728 C C . LEU A 1 92 ? 7.359 -11.109 -34.810 1.00 88.75 92 LEU A C 1
ATOM 730 O O . LEU A 1 92 ? 6.162 -10.836 -34.752 1.00 88.75 92 LEU A O 1
ATOM 734 N N . GLU A 1 93 ? 7.819 -12.297 -35.180 1.00 87.50 93 GLU A N 1
ATOM 735 C CA . GLU A 1 93 ? 6.958 -13.424 -35.522 1.00 87.50 93 GLU A CA 1
ATOM 736 C C . GLU A 1 93 ? 7.316 -14.630 -34.645 1.00 87.50 93 GLU A C 1
ATOM 738 O O . GLU A 1 93 ? 8.496 -14.976 -34.520 1.00 87.50 93 GLU A O 1
ATOM 743 N N . PRO A 1 94 ? 6.336 -15.274 -33.988 1.00 87.62 94 PRO A N 1
ATOM 744 C CA . PRO A 1 94 ? 6.612 -16.442 -33.166 1.00 87.62 94 PRO A CA 1
ATOM 745 C C . PRO A 1 94 ? 7.006 -17.633 -34.042 1.00 87.62 94 PRO A C 1
ATOM 747 O O . PRO A 1 94 ? 6.307 -17.971 -34.995 1.00 87.62 94 PRO A O 1
ATOM 750 N N . THR A 1 95 ? 8.110 -18.299 -33.699 1.00 86.56 95 THR A N 1
ATOM 751 C CA . THR A 1 95 ? 8.477 -19.585 -34.313 1.00 86.56 95 THR A CA 1
ATOM 752 C C . THR A 1 95 ? 8.000 -20.749 -33.448 1.00 86.56 95 THR A C 1
ATOM 754 O O . THR A 1 95 ? 7.588 -20.563 -32.304 1.00 86.56 95 THR A O 1
ATOM 757 N N . GLN A 1 96 ? 8.091 -21.976 -33.957 1.00 81.56 96 GLN A N 1
ATOM 758 C CA . GLN A 1 96 ? 7.740 -23.179 -33.195 1.00 81.56 96 GLN A CA 1
ATOM 759 C C . GLN A 1 96 ? 8.512 -23.281 -31.859 1.00 81.56 96 GLN A C 1
ATOM 761 O O . GLN A 1 96 ? 7.922 -23.601 -30.831 1.00 81.56 96 GLN A O 1
ATOM 766 N N . ALA A 1 97 ? 9.781 -22.850 -31.837 1.00 80.31 97 ALA A N 1
ATOM 767 C CA . ALA A 1 97 ? 10.617 -22.822 -30.634 1.00 80.31 97 ALA A CA 1
ATOM 768 C C . ALA A 1 97 ? 10.106 -21.874 -29.527 1.00 80.31 97 ALA A C 1
ATOM 770 O O . ALA A 1 97 ? 10.453 -22.055 -28.358 1.00 80.31 97 ALA A O 1
ATOM 771 N N . PHE A 1 98 ? 9.294 -20.865 -29.868 1.00 81.31 98 PHE A N 1
ATOM 772 C CA . PHE A 1 98 ? 8.648 -19.990 -28.884 1.00 81.31 98 PHE A CA 1
ATOM 773 C C . PHE A 1 98 ? 7.609 -20.762 -28.065 1.00 81.31 98 PHE A C 1
ATOM 775 O O . PHE A 1 98 ? 7.590 -20.692 -26.835 1.00 81.31 98 PHE A O 1
ATOM 782 N N . TYR A 1 99 ? 6.766 -21.540 -28.744 1.00 78.25 99 TYR A N 1
ATOM 783 C CA . TYR A 1 99 ? 5.712 -22.320 -28.099 1.00 78.25 99 TYR A CA 1
ATOM 784 C C . TYR A 1 99 ? 6.283 -23.458 -27.245 1.00 78.25 99 TYR A C 1
ATOM 786 O O . TYR A 1 99 ? 5.790 -23.694 -26.143 1.00 78.25 99 TYR A O 1
ATOM 794 N N . ASP A 1 100 ? 7.375 -24.082 -27.689 1.00 77.56 100 ASP A N 1
ATOM 795 C CA . ASP A 1 100 ? 8.048 -25.145 -26.937 1.00 77.56 100 ASP A CA 1
ATOM 796 C C . ASP A 1 100 ? 8.688 -24.618 -25.636 1.00 77.56 100 ASP A C 1
ATOM 798 O O . ASP A 1 100 ? 8.512 -25.214 -24.573 1.00 77.56 100 ASP A O 1
ATOM 802 N N . ASN A 1 101 ? 9.336 -23.444 -25.679 1.00 65.06 101 ASN A N 1
ATOM 803 C CA . ASN A 1 101 ? 9.920 -22.796 -24.492 1.00 65.06 101 ASN A CA 1
ATOM 804 C C . ASN A 1 101 ? 8.872 -22.269 -23.498 1.00 65.06 101 ASN A C 1
ATOM 806 O O . ASN A 1 101 ? 9.146 -22.163 -22.299 1.00 65.06 101 ASN A O 1
ATOM 810 N N . THR A 1 102 ? 7.673 -21.918 -23.970 1.00 58.62 102 THR A N 1
ATOM 811 C CA . THR A 1 102 ? 6.615 -21.373 -23.104 1.00 58.62 102 THR A CA 1
ATOM 812 C C . THR A 1 102 ? 6.137 -22.428 -22.097 1.00 58.62 102 THR A C 1
ATOM 814 O O . THR A 1 102 ? 5.940 -22.112 -20.923 1.00 58.62 102 THR A O 1
ATOM 817 N N . ASN A 1 103 ? 6.085 -23.703 -22.501 1.00 54.22 103 ASN A N 1
ATOM 818 C CA . ASN A 1 103 ? 5.668 -24.811 -21.634 1.00 54.22 103 ASN A CA 1
ATOM 819 C C . ASN A 1 103 ? 6.656 -25.106 -20.484 1.00 54.22 103 ASN A C 1
ATOM 821 O O . ASN A 1 103 ? 6.235 -25.560 -19.420 1.00 54.22 103 ASN A O 1
ATOM 825 N N . GLU A 1 104 ? 7.954 -24.817 -20.642 1.00 53.62 104 GLU A N 1
ATOM 826 C CA . GLU A 1 104 ? 8.945 -24.983 -19.563 1.00 53.62 104 GLU A CA 1
ATOM 827 C C . GLU A 1 104 ? 8.999 -23.776 -18.605 1.00 53.62 104 GLU A C 1
ATOM 829 O O . GLU A 1 104 ? 9.285 -23.928 -17.412 1.00 53.62 104 GLU A O 1
ATOM 834 N N . HIS A 1 105 ? 8.693 -22.569 -19.094 1.00 49.69 105 HIS A N 1
ATOM 835 C CA . HIS A 1 105 ? 8.876 -21.320 -18.347 1.00 49.69 105 HIS A CA 1
ATOM 836 C C . HIS A 1 105 ? 7.629 -20.779 -17.624 1.00 49.69 105 HIS A C 1
ATOM 838 O O . HIS A 1 105 ? 7.777 -19.910 -16.757 1.00 49.69 105 HIS A O 1
ATOM 844 N N . GLU A 1 106 ? 6.430 -21.319 -17.864 1.00 49.09 106 GLU A N 1
ATOM 845 C CA . GLU A 1 106 ? 5.199 -20.907 -17.160 1.00 49.09 106 GLU A CA 1
ATOM 846 C C . GLU A 1 106 ? 5.206 -21.179 -15.638 1.00 49.09 106 GLU A C 1
ATOM 848 O O . GLU A 1 106 ? 4.377 -20.651 -14.896 1.00 49.09 106 GLU A O 1
ATOM 853 N N . THR A 1 107 ? 6.181 -21.927 -15.111 1.00 45.84 107 THR A N 1
ATOM 854 C CA . THR A 1 107 ? 6.221 -22.303 -13.685 1.00 45.84 107 THR A CA 1
ATOM 855 C C . THR A 1 107 ? 7.040 -21.377 -12.774 1.00 45.84 107 THR A C 1
ATOM 857 O O . THR A 1 107 ? 7.016 -21.558 -11.554 1.00 45.84 107 THR A O 1
ATOM 860 N N . ARG A 1 108 ? 7.751 -20.366 -13.300 1.00 46.19 108 ARG A N 1
ATOM 861 C CA . ARG A 1 108 ? 8.748 -19.593 -12.518 1.00 46.19 108 ARG A CA 1
ATOM 862 C C . ARG A 1 108 ? 8.475 -18.109 -12.304 1.00 46.19 108 ARG A C 1
ATOM 864 O O . ARG A 1 108 ? 9.336 -17.412 -11.770 1.00 46.19 108 ARG A O 1
ATOM 871 N N . THR A 1 109 ? 7.274 -17.609 -12.570 1.00 45.12 109 THR A N 1
ATOM 872 C CA . THR A 1 109 ? 6.828 -16.399 -11.865 1.00 45.12 109 THR A CA 1
ATOM 873 C C . THR A 1 109 ? 6.381 -16.802 -10.464 1.00 45.12 109 THR A C 1
ATOM 875 O O . THR A 1 109 ? 5.188 -16.912 -10.178 1.00 45.12 109 THR A O 1
ATOM 878 N N . GLU A 1 110 ? 7.349 -17.074 -9.581 1.00 50.00 110 GLU A N 1
ATOM 879 C CA . GLU A 1 110 ? 7.120 -17.063 -8.136 1.00 50.00 110 GLU A CA 1
ATOM 880 C C . GLU A 1 110 ? 6.339 -15.779 -7.835 1.00 50.00 110 GLU A C 1
ATOM 882 O O . GLU A 1 110 ? 6.850 -14.674 -8.026 1.00 50.00 110 GLU A O 1
ATOM 887 N N . LYS A 1 111 ? 5.061 -15.916 -7.452 1.00 52.84 111 LYS A N 1
ATOM 888 C CA . LYS A 1 111 ? 4.212 -14.768 -7.123 1.00 52.84 111 LYS A CA 1
ATOM 889 C C . LYS A 1 111 ? 5.012 -13.908 -6.137 1.00 52.84 111 LYS A C 1
ATOM 891 O O . LYS A 1 111 ? 5.378 -14.444 -5.091 1.00 52.84 111 LYS A O 1
ATOM 896 N N . PRO A 1 112 ? 5.273 -12.617 -6.404 1.00 57.88 112 PRO A N 1
ATOM 897 C CA . PRO A 1 112 ? 6.126 -11.782 -5.548 1.00 57.88 112 PRO A CA 1
ATOM 898 C C . PRO A 1 112 ? 5.679 -11.787 -4.071 1.00 57.88 112 PRO A C 1
ATOM 900 O O . PRO A 1 112 ? 6.485 -11.654 -3.152 1.00 57.88 112 PRO A O 1
ATOM 903 N N . PHE A 1 113 ? 4.394 -12.062 -3.829 1.00 55.09 113 PHE A N 1
ATOM 904 C CA . PHE A 1 113 ? 3.808 -12.277 -2.508 1.00 55.09 113 PHE A CA 1
ATOM 905 C C . PHE A 1 113 ? 4.334 -13.503 -1.740 1.00 55.09 113 PHE A C 1
ATOM 907 O O . PHE A 1 113 ? 4.383 -13.455 -0.516 1.00 55.09 113 PHE A O 1
ATOM 914 N N . LYS A 1 114 ? 4.742 -14.589 -2.409 1.00 61.47 114 LYS A N 1
ATOM 915 C CA . LYS A 1 114 ? 5.270 -15.807 -1.767 1.00 61.47 114 LYS A CA 1
ATOM 916 C C . LYS A 1 114 ? 6.641 -15.551 -1.135 1.00 61.47 114 LYS A C 1
ATOM 918 O O . LYS A 1 114 ? 6.877 -15.979 -0.008 1.00 61.47 114 LYS A O 1
ATOM 923 N N . PHE A 1 115 ? 7.487 -14.773 -1.813 1.00 58.47 115 PHE A N 1
ATOM 924 C CA . PHE A 1 115 ? 8.763 -14.304 -1.269 1.00 58.47 115 PHE A CA 1
ATOM 925 C C . PHE A 1 115 ? 8.547 -13.403 -0.041 1.00 58.47 115 PHE A C 1
ATOM 927 O O . PHE A 1 115 ? 9.147 -13.633 1.007 1.00 58.47 115 PHE A O 1
ATOM 934 N N . LEU A 1 116 ? 7.608 -12.449 -0.113 1.00 60.50 116 LEU A N 1
ATOM 935 C CA . LEU A 1 116 ? 7.267 -11.564 1.014 1.00 60.50 116 LEU A CA 1
ATOM 936 C C . LEU A 1 116 ? 6.658 -12.321 2.207 1.00 60.50 116 LEU A C 1
ATOM 938 O O . LEU A 1 116 ? 6.928 -11.990 3.362 1.00 60.50 116 LEU A O 1
ATOM 942 N N . PHE A 1 117 ? 5.885 -13.378 1.946 1.00 61.78 117 PHE A N 1
ATOM 943 C CA . PHE A 1 117 ? 5.299 -14.219 2.989 1.00 61.78 117 PHE A CA 1
ATOM 944 C C . PHE A 1 117 ? 6.364 -14.953 3.822 1.00 61.78 117 PHE A C 1
ATOM 946 O O . PHE A 1 117 ? 6.160 -15.165 5.019 1.00 61.78 117 PHE A O 1
ATOM 953 N N . GLY A 1 118 ? 7.520 -15.281 3.231 1.00 65.38 118 GLY A N 1
ATOM 954 C CA . GLY A 1 118 ? 8.663 -15.864 3.943 1.00 65.38 118 GLY A CA 1
ATOM 955 C C . GLY A 1 118 ? 9.180 -14.969 5.075 1.00 65.38 118 GLY A C 1
ATOM 956 O O . GLY A 1 118 ? 9.345 -15.435 6.203 1.00 65.38 118 GLY A O 1
ATOM 957 N N . TYR A 1 119 ? 9.323 -13.667 4.813 1.00 60.97 119 TYR A N 1
ATOM 958 C CA . TYR A 1 119 ? 9.778 -12.689 5.809 1.00 60.97 119 TYR A CA 1
ATOM 959 C C . TYR A 1 119 ? 8.721 -12.420 6.885 1.00 60.97 119 TYR A C 1
ATOM 961 O O . TYR A 1 119 ? 9.039 -12.378 8.073 1.00 60.97 119 TYR A O 1
ATOM 969 N N . ILE A 1 120 ? 7.441 -12.316 6.507 1.00 64.25 120 ILE A N 1
ATOM 970 C CA . ILE A 1 120 ? 6.345 -12.135 7.478 1.00 64.25 120 ILE A CA 1
ATOM 971 C C . ILE A 1 120 ? 6.257 -13.344 8.423 1.00 64.25 120 ILE A C 1
ATOM 973 O O . ILE A 1 120 ? 6.067 -13.184 9.632 1.00 64.25 120 ILE A O 1
ATOM 977 N N . LYS A 1 121 ? 6.460 -14.562 7.902 1.00 68.94 121 LYS A N 1
ATOM 978 C CA . LYS A 1 121 ? 6.444 -15.800 8.695 1.00 68.94 121 LYS A CA 1
ATOM 979 C C . LYS A 1 121 ? 7.541 -15.821 9.764 1.00 68.94 121 LYS A C 1
ATOM 981 O O . LYS A 1 121 ? 7.290 -16.329 10.859 1.00 68.94 121 LYS A O 1
ATOM 986 N N . GLN A 1 122 ? 8.707 -15.234 9.489 1.00 70.75 122 GLN A N 1
ATOM 987 C CA . GLN A 1 122 ? 9.815 -15.131 10.444 1.00 70.75 122 GLN A CA 1
ATOM 988 C C . GLN A 1 122 ? 9.476 -14.227 11.647 1.00 70.75 122 GLN A C 1
ATOM 990 O O . GLN A 1 122 ? 9.892 -14.523 12.766 1.00 70.75 122 GLN A O 1
ATOM 995 N N . TYR A 1 123 ? 8.631 -13.201 11.462 1.00 70.50 123 TYR A N 1
ATOM 996 C CA . TYR A 1 123 ? 8.224 -12.250 12.515 1.00 70.50 123 TYR A CA 1
ATOM 997 C C . TYR A 1 123 ? 6.782 -12.436 13.029 1.00 70.50 123 TYR A C 1
ATOM 999 O O . TYR A 1 123 ? 6.239 -11.560 13.708 1.00 70.50 123 TYR A O 1
ATOM 1007 N N . ARG A 1 124 ? 6.164 -13.602 12.785 1.00 77.12 124 ARG A N 1
ATOM 1008 C CA . ARG A 1 124 ? 4.764 -13.919 13.151 1.00 77.12 124 ARG A CA 1
ATOM 1009 C C . ARG A 1 124 ? 4.378 -13.602 14.602 1.00 77.12 124 ARG A C 1
ATOM 1011 O O . ARG A 1 124 ? 3.248 -13.196 14.849 1.00 77.12 124 ARG A O 1
ATOM 1018 N N . LYS A 1 125 ? 5.298 -13.773 15.563 1.00 81.44 125 LYS A N 1
ATOM 1019 C CA . LYS A 1 125 ? 5.034 -13.502 16.990 1.00 81.44 125 LYS A CA 1
ATOM 1020 C C . LYS A 1 125 ? 4.811 -12.011 17.250 1.00 81.44 125 LYS A C 1
ATOM 1022 O O . LYS A 1 125 ? 3.847 -11.653 17.918 1.00 81.44 125 LYS A O 1
ATOM 1027 N N . TYR A 1 126 ? 5.651 -11.151 16.675 1.00 80.25 126 TYR A N 1
ATOM 1028 C CA . TYR A 1 126 ? 5.494 -9.703 16.798 1.00 80.25 126 TYR A CA 1
ATOM 1029 C C . TYR A 1 126 ? 4.263 -9.206 16.042 1.00 80.25 126 TYR A C 1
ATOM 1031 O O . TYR A 1 126 ? 3.530 -8.360 16.543 1.00 80.25 126 TYR A O 1
ATOM 1039 N N . PHE A 1 127 ? 3.984 -9.781 14.870 1.0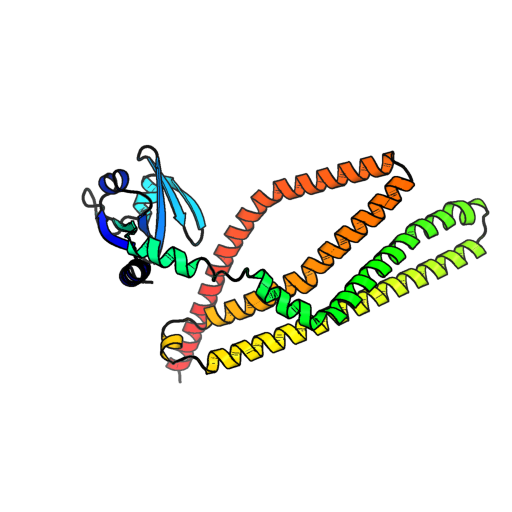0 79.00 127 PHE A N 1
ATOM 1040 C CA . PHE A 1 127 ? 2.788 -9.443 14.101 1.00 79.00 127 PHE A CA 1
ATOM 1041 C C . PHE A 1 127 ? 1.502 -9.794 14.866 1.00 79.00 127 PHE A C 1
ATOM 1043 O O . PHE A 1 127 ? 0.568 -8.999 14.908 1.00 79.00 127 PHE A O 1
ATOM 1050 N N . PHE A 1 128 ? 1.479 -10.944 15.548 1.00 84.06 128 PHE A N 1
ATOM 1051 C CA . PHE A 1 128 ? 0.370 -11.328 16.419 1.00 84.06 128 PHE A CA 1
ATOM 1052 C C . PHE A 1 128 ? 0.202 -10.372 17.611 1.00 84.06 128 PHE A C 1
ATOM 1054 O O . PHE A 1 128 ? -0.915 -9.948 17.891 1.00 84.06 128 PHE A O 1
ATOM 1061 N N . GLN A 1 129 ? 1.296 -9.974 18.273 1.00 85.50 129 GLN A N 1
ATOM 1062 C CA . GLN A 1 129 ? 1.254 -8.972 19.349 1.00 85.50 129 GLN A CA 1
ATOM 1063 C C . GLN A 1 129 ? 0.708 -7.626 18.862 1.00 85.50 129 GLN A C 1
ATOM 1065 O O . GLN A 1 129 ? -0.082 -6.995 19.560 1.00 85.50 129 GLN A O 1
ATOM 1070 N N . ILE A 1 130 ? 1.085 -7.207 17.651 1.00 84.25 130 ILE A N 1
ATOM 1071 C CA . ILE A 1 130 ? 0.563 -5.984 17.044 1.00 84.25 130 ILE A CA 1
ATOM 1072 C C . ILE A 1 130 ? -0.937 -6.119 16.784 1.00 84.25 130 ILE A C 1
ATOM 1074 O O . ILE A 1 130 ? -1.682 -5.247 17.212 1.00 84.25 130 ILE A O 1
ATOM 1078 N N . ILE A 1 131 ? -1.398 -7.204 16.154 1.00 83.44 131 ILE A N 1
ATOM 1079 C CA . ILE A 1 131 ? -2.832 -7.437 15.906 1.00 83.44 131 ILE A CA 1
ATOM 1080 C C . ILE A 1 131 ? -3.627 -7.448 17.217 1.00 83.44 131 ILE A C 1
ATOM 1082 O O . ILE A 1 131 ? -4.680 -6.818 17.300 1.00 83.44 131 ILE A O 1
ATOM 1086 N N . LEU A 1 132 ? -3.112 -8.107 18.257 1.00 86.88 132 LEU A N 1
ATOM 1087 C CA . LEU A 1 132 ? -3.745 -8.120 19.573 1.00 86.88 132 LEU A CA 1
ATOM 1088 C C . LEU A 1 132 ? -3.816 -6.706 20.172 1.00 86.88 132 LEU A C 1
ATOM 1090 O O . LEU A 1 132 ? -4.870 -6.292 20.649 1.00 86.88 132 LEU A O 1
ATOM 1094 N N . GLY A 1 133 ? -2.727 -5.937 20.080 1.00 86.94 133 GLY A N 1
ATOM 1095 C CA . GLY A 1 133 ? -2.689 -4.535 20.498 1.00 86.94 133 GLY A CA 1
ATOM 1096 C C . GLY A 1 133 ? -3.654 -3.645 19.708 1.00 86.94 133 GLY A C 1
ATOM 1097 O O . GLY A 1 133 ? -4.279 -2.765 20.292 1.00 86.94 133 GLY A O 1
ATOM 1098 N N . LEU A 1 134 ? -3.836 -3.896 18.406 1.00 85.31 134 LEU A N 1
ATOM 1099 C CA . LEU A 1 134 ? -4.831 -3.202 17.580 1.00 85.31 134 LEU A CA 1
ATOM 1100 C C . LEU A 1 134 ? -6.249 -3.473 18.085 1.00 85.31 134 LEU A C 1
ATOM 1102 O O . LEU A 1 134 ? -7.016 -2.532 18.256 1.00 85.31 134 LEU A O 1
ATOM 1106 N N . LEU A 1 135 ? -6.576 -4.735 18.366 1.00 85.88 135 LEU A N 1
ATOM 1107 C CA . LEU A 1 135 ? -7.901 -5.140 18.831 1.00 85.88 135 LEU A CA 1
ATOM 1108 C C . LEU A 1 135 ? -8.210 -4.523 20.205 1.00 85.88 135 LEU A C 1
ATOM 1110 O O . LEU A 1 135 ? -9.239 -3.871 20.376 1.00 85.88 135 LEU A O 1
ATOM 1114 N N . VAL A 1 136 ? -7.279 -4.637 21.158 1.00 89.12 136 VAL A N 1
ATOM 1115 C CA . VAL A 1 136 ? -7.406 -4.022 22.491 1.00 89.12 136 VAL A CA 1
ATOM 1116 C C . VAL A 1 136 ? -7.500 -2.497 22.388 1.00 89.12 136 VAL A C 1
ATOM 1118 O O . VAL A 1 136 ? -8.362 -1.890 23.019 1.00 89.12 136 VAL A O 1
ATOM 1121 N N . GLY A 1 137 ? -6.664 -1.866 21.561 1.00 88.38 137 GLY A N 1
ATOM 1122 C CA . GLY A 1 137 ? -6.684 -0.420 21.343 1.00 88.38 137 GLY A CA 1
ATOM 1123 C C . GLY A 1 137 ? -8.009 0.080 20.762 1.00 88.38 137 GLY A C 1
ATOM 1124 O O . GLY A 1 137 ? -8.523 1.100 21.223 1.00 88.38 137 GLY A O 1
ATOM 1125 N N . SER A 1 138 ? -8.591 -0.648 19.802 1.00 86.69 138 SER A N 1
ATOM 1126 C CA . SER A 1 138 ? -9.912 -0.342 19.237 1.00 86.69 138 SER A CA 1
ATOM 1127 C C . SER A 1 138 ? -11.031 -0.479 20.277 1.00 86.69 138 SER A C 1
ATOM 1129 O O . SER A 1 138 ? -11.914 0.374 20.327 1.00 86.69 138 SER A O 1
ATOM 1131 N N . LEU A 1 139 ? -10.984 -1.493 21.150 1.00 86.62 139 LEU A N 1
ATOM 1132 C CA . LEU A 1 139 ? -11.961 -1.660 22.237 1.00 86.62 139 LEU A CA 1
ATOM 1133 C C . LEU A 1 139 ? -11.844 -0.559 23.302 1.00 86.62 139 LEU A C 1
ATOM 1135 O O . LEU A 1 139 ? -12.853 0.006 23.718 1.00 86.62 139 LEU A O 1
ATOM 1139 N N . LEU A 1 140 ? -10.623 -0.199 23.710 1.00 89.38 140 LEU A N 1
ATOM 1140 C CA . LEU A 1 140 ? -10.392 0.911 24.645 1.00 89.38 140 LEU A CA 1
ATOM 1141 C C . LEU A 1 140 ? -10.859 2.248 24.062 1.00 89.38 140 LEU A C 1
ATOM 1143 O O . LEU A 1 140 ? -11.457 3.061 24.762 1.00 89.38 140 LEU A O 1
ATOM 1147 N N . GLN A 1 141 ? -10.615 2.471 22.769 1.00 86.88 141 GLN A N 1
ATOM 1148 C CA . GLN A 1 141 ? -11.109 3.649 22.064 1.00 86.88 141 GLN A CA 1
ATOM 1149 C C . GLN A 1 141 ? -12.640 3.725 22.082 1.00 86.88 141 GLN A C 1
ATOM 1151 O O . GLN A 1 141 ? -13.192 4.822 22.179 1.00 86.88 141 GLN A O 1
ATOM 1156 N N . LEU A 1 142 ? -13.312 2.578 22.003 1.00 86.44 142 LEU A N 1
ATOM 1157 C CA . LEU A 1 142 ? -14.761 2.505 22.046 1.00 86.44 142 LEU A CA 1
ATOM 1158 C C . LEU A 1 142 ? -15.328 2.834 23.435 1.00 86.44 142 LEU A C 1
ATOM 1160 O O . LEU A 1 142 ? -16.418 3.381 23.514 1.00 86.44 142 LEU A O 1
ATOM 1164 N N . ALA A 1 143 ? -14.609 2.571 24.527 1.00 88.50 143 ALA A N 1
ATOM 1165 C CA . ALA A 1 143 ? -15.099 2.861 25.878 1.00 88.50 143 ALA A CA 1
ATOM 1166 C C . ALA A 1 143 ? -15.347 4.364 26.134 1.00 88.50 143 ALA A C 1
ATOM 1168 O O . ALA A 1 143 ? -16.225 4.718 26.919 1.00 88.50 143 ALA A O 1
ATOM 1169 N N . LEU A 1 144 ? -14.618 5.259 25.454 1.00 87.19 144 LEU A N 1
ATOM 1170 C CA . LEU A 1 144 ? -14.740 6.711 25.638 1.00 87.19 144 LEU A CA 1
ATOM 1171 C C . LEU A 1 144 ? -16.150 7.267 25.353 1.00 87.19 144 LEU A C 1
ATOM 1173 O O . LEU A 1 144 ? -16.686 7.919 26.248 1.00 87.19 144 LEU A O 1
ATOM 1177 N N . PRO A 1 145 ? -16.785 7.031 24.185 1.00 87.62 145 PRO A N 1
ATOM 1178 C CA . PRO A 1 145 ? -18.145 7.512 23.933 1.00 87.62 145 PRO A CA 1
ATOM 1179 C C . PRO A 1 145 ? -19.175 6.977 24.940 1.00 87.62 145 PRO A C 1
ATOM 1181 O O . PRO A 1 145 ? -20.050 7.736 25.347 1.00 87.62 145 PRO A O 1
ATOM 1184 N N . PHE A 1 146 ? -19.040 5.731 25.414 1.00 88.25 146 PHE A N 1
ATOM 1185 C CA . PHE A 1 146 ? -19.911 5.187 26.466 1.00 88.25 146 PHE A CA 1
ATOM 1186 C C . PHE A 1 146 ? -19.716 5.897 27.811 1.00 88.25 146 PHE A C 1
ATOM 1188 O O . PHE A 1 146 ? -20.685 6.186 28.513 1.00 88.25 146 PHE A O 1
ATOM 1195 N N . LEU A 1 147 ? -18.474 6.211 28.189 1.00 88.31 147 LEU A N 1
ATOM 1196 C CA . LEU A 1 147 ? -18.205 6.993 29.397 1.00 88.31 147 LEU A CA 1
ATOM 1197 C C . LEU A 1 147 ? -18.756 8.416 29.281 1.00 88.31 147 LEU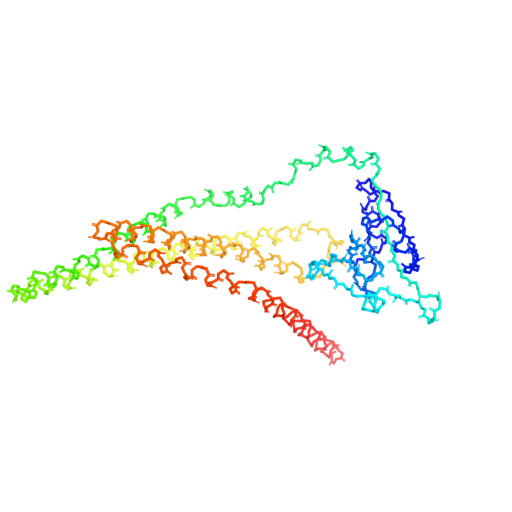 A C 1
ATOM 1199 O O . LEU A 1 147 ? -19.393 8.894 30.214 1.00 88.31 147 LEU A O 1
ATOM 1203 N N . THR A 1 148 ? -18.582 9.066 28.129 1.00 88.19 148 THR A N 1
ATOM 1204 C CA . THR A 1 148 ? -19.150 10.398 27.878 1.00 88.19 148 THR A CA 1
ATOM 1205 C C . THR A 1 148 ? -20.675 10.380 27.943 1.00 88.19 148 THR A C 1
ATOM 1207 O O . THR A 1 148 ? -21.265 11.289 28.520 1.00 88.19 148 THR A O 1
ATOM 1210 N N . GLN A 1 149 ? -21.322 9.330 27.427 1.00 88.25 149 GLN A N 1
ATOM 1211 C CA . GLN A 1 149 ? -22.765 9.157 27.577 1.00 88.25 149 GLN A CA 1
ATOM 1212 C C . GLN A 1 149 ? -23.170 9.074 29.058 1.00 88.25 149 GLN A C 1
ATOM 1214 O O . GLN A 1 149 ? -24.076 9.785 29.479 1.00 88.25 149 GLN A O 1
ATOM 1219 N N . ASN A 1 150 ? -22.470 8.272 29.868 1.00 88.88 150 ASN A N 1
ATOM 1220 C CA . ASN A 1 150 ? -22.762 8.156 31.302 1.00 88.88 150 ASN A CA 1
ATOM 1221 C C . ASN A 1 150 ? -22.586 9.482 32.066 1.00 88.88 150 ASN A C 1
ATOM 1223 O O . ASN A 1 150 ? -23.347 9.755 32.997 1.00 88.88 150 ASN A O 1
ATOM 1227 N N . ILE A 1 151 ? -21.626 10.329 31.665 1.00 90.38 151 ILE A N 1
ATOM 1228 C CA . ILE A 1 151 ? -21.485 11.685 32.226 1.00 90.38 151 ILE A CA 1
ATOM 1229 C C . ILE A 1 151 ? -22.772 12.483 32.005 1.00 90.38 151 ILE A C 1
ATOM 1231 O O . ILE A 1 151 ? -23.254 13.116 32.939 1.00 90.38 151 ILE A O 1
ATOM 1235 N N . VAL A 1 152 ? -23.338 12.451 30.796 1.00 87.06 152 VAL A N 1
ATOM 1236 C CA . VAL A 1 152 ? -24.541 13.223 30.455 1.00 87.06 152 VAL A CA 1
ATOM 1237 C C . VAL A 1 152 ? -25.787 12.632 31.115 1.00 87.06 152 VAL A C 1
ATOM 1239 O O . VAL A 1 152 ? -26.516 13.345 31.806 1.00 87.06 152 VAL A O 1
ATOM 1242 N N . ASP A 1 153 ? -26.006 11.329 30.943 1.00 87.44 153 ASP A N 1
ATOM 1243 C CA . ASP A 1 153 ? -27.258 10.668 31.316 1.00 87.44 153 ASP A CA 1
ATOM 1244 C C . ASP A 1 153 ? -27.419 10.506 32.833 1.00 87.44 153 ASP A C 1
ATOM 1246 O O . ASP A 1 153 ? -28.538 10.593 33.342 1.00 87.44 153 ASP A O 1
ATOM 1250 N N . ILE A 1 154 ? -26.319 10.271 33.557 1.00 86.50 154 ILE A N 1
ATOM 1251 C CA . ILE A 1 154 ? -26.328 9.992 35.000 1.00 86.50 154 ILE A CA 1
ATOM 1252 C C . ILE A 1 154 ? -25.658 11.130 35.767 1.00 86.50 154 ILE A C 1
ATOM 1254 O O . ILE A 1 154 ? -26.257 11.671 36.694 1.00 86.50 154 ILE A O 1
ATOM 1258 N N . GLY A 1 155 ? -24.445 11.530 35.372 1.00 86.25 155 GLY A N 1
ATOM 1259 C CA . GLY A 1 155 ? -23.670 12.542 36.097 1.00 86.25 155 GLY A CA 1
ATOM 1260 C C . GLY A 1 155 ? -24.354 13.909 36.134 1.00 86.25 155 GLY A C 1
ATOM 1261 O O . GLY A 1 155 ? -24.641 14.436 37.208 1.00 86.25 155 GLY A O 1
ATOM 1262 N N . ILE A 1 156 ? -24.665 14.472 34.963 1.00 86.38 156 ILE A N 1
ATOM 1263 C CA . ILE A 1 156 ? -25.284 15.801 34.846 1.00 86.38 156 ILE A CA 1
ATOM 1264 C C . ILE A 1 156 ? -26.748 15.754 35.291 1.00 86.38 156 ILE A C 1
ATOM 1266 O O . ILE A 1 156 ? -27.185 16.628 36.041 1.00 86.38 156 ILE A O 1
ATOM 1270 N N . LYS A 1 157 ? -27.500 14.723 34.882 1.00 85.19 157 LYS A N 1
ATOM 1271 C CA . LYS A 1 157 ? -28.920 14.576 35.236 1.00 85.19 157 LYS A CA 1
ATOM 1272 C C . LYS A 1 157 ? -29.147 14.508 36.749 1.00 85.19 157 LYS A C 1
ATOM 1274 O O . LYS A 1 157 ? -30.047 15.178 37.249 1.00 85.19 157 LYS A O 1
ATOM 1279 N N . ASN A 1 158 ? -28.320 13.747 37.470 1.00 85.12 158 ASN A N 1
ATOM 1280 C CA . ASN A 1 158 ? -28.423 13.603 38.925 1.00 85.12 158 ASN A CA 1
ATOM 1281 C C . ASN A 1 158 ? -27.601 14.654 39.696 1.00 85.12 158 ASN A C 1
ATOM 1283 O O . ASN A 1 158 ? -27.635 14.661 40.923 1.00 85.12 158 ASN A O 1
ATOM 1287 N N . LYS A 1 159 ? -26.885 15.548 38.992 1.00 85.25 159 LYS A N 1
ATOM 1288 C CA . LYS A 1 159 ? -25.967 16.559 39.554 1.00 85.25 159 LYS A CA 1
ATOM 1289 C C . LYS A 1 159 ? -24.907 15.975 40.503 1.00 85.25 159 LYS A C 1
ATOM 1291 O O . LYS A 1 159 ? -24.479 16.641 41.444 1.00 85.25 159 LYS A O 1
ATOM 1296 N N . ASP A 1 160 ? -24.464 14.747 40.247 1.00 88.38 160 ASP A N 1
ATOM 1297 C CA . ASP A 1 160 ? -23.476 14.058 41.079 1.00 88.38 160 ASP A CA 1
ATOM 1298 C C . ASP A 1 160 ? -22.051 14.374 40.595 1.00 88.38 160 ASP A C 1
ATOM 1300 O O . ASP A 1 160 ? -21.503 13.741 39.688 1.00 88.38 160 ASP A O 1
ATOM 1304 N N . ILE A 1 161 ? -21.450 15.402 41.197 1.00 89.12 161 ILE A N 1
ATOM 1305 C CA . ILE A 1 161 ? -20.104 15.885 40.853 1.00 89.12 161 ILE A CA 1
ATOM 1306 C C . ILE A 1 161 ? -19.037 14.823 41.158 1.00 89.12 161 ILE A C 1
ATOM 1308 O O . ILE A 1 161 ? -18.044 14.717 40.433 1.00 89.12 161 ILE A O 1
ATOM 1312 N N . SER A 1 162 ? -19.240 14.012 42.198 1.00 89.94 162 SER A N 1
ATOM 1313 C CA . SER A 1 162 ? -18.313 12.943 42.572 1.00 89.94 162 SER A CA 1
ATOM 1314 C C . SER A 1 162 ? -18.301 11.832 41.522 1.00 89.94 162 SER A C 1
ATOM 1316 O O . SER A 1 162 ? -17.226 11.368 41.135 1.00 89.94 162 SER A O 1
ATOM 1318 N N . PHE A 1 163 ? -19.469 11.462 40.989 1.00 90.31 163 PHE A N 1
ATOM 1319 C CA . PHE A 1 163 ? -19.570 10.511 39.878 1.00 90.31 163 PHE A CA 1
ATOM 1320 C C . PHE A 1 163 ? -18.893 11.031 38.599 1.00 90.31 163 PHE A C 1
ATOM 1322 O O . PHE A 1 163 ? -18.182 10.284 37.922 1.00 90.31 163 PHE A O 1
ATOM 1329 N N . ILE A 1 164 ? -19.046 12.325 38.294 1.00 90.81 164 ILE A N 1
ATOM 1330 C CA . ILE A 1 164 ? -18.388 12.956 37.138 1.00 90.81 164 ILE A CA 1
ATOM 1331 C C . ILE A 1 164 ? -16.860 12.882 37.270 1.00 90.81 164 ILE A C 1
ATOM 1333 O O . ILE A 1 164 ? -16.194 12.460 36.324 1.00 90.81 164 ILE A O 1
ATOM 1337 N N . TRP A 1 165 ? -16.296 13.233 38.433 1.00 92.25 165 TRP A N 1
ATOM 1338 C CA . TRP A 1 165 ? -14.849 13.136 38.673 1.00 92.25 165 TRP A CA 1
ATOM 1339 C C . TRP A 1 165 ? -14.320 11.708 38.512 1.00 92.25 165 TRP A C 1
ATOM 1341 O O . TRP A 1 165 ? -13.259 11.514 37.916 1.00 92.25 165 TRP A O 1
ATOM 1351 N N . LEU A 1 166 ? -15.068 10.707 38.985 1.00 92.12 166 LEU A N 1
ATOM 1352 C CA . LEU A 1 166 ? -14.696 9.299 38.851 1.00 92.12 166 LEU A CA 1
ATOM 1353 C C . LEU A 1 166 ? -14.618 8.874 37.378 1.00 92.12 166 LEU A C 1
ATOM 1355 O O . LEU A 1 166 ? -13.625 8.267 36.968 1.00 92.12 166 LEU A O 1
ATOM 1359 N N . ILE A 1 167 ? -15.615 9.233 36.561 1.00 92.94 167 ILE A N 1
ATOM 1360 C CA . ILE A 1 167 ? -15.574 8.940 35.121 1.00 92.94 167 ILE A CA 1
ATOM 1361 C C . ILE A 1 167 ? -14.417 9.678 34.445 1.00 92.94 167 ILE A C 1
ATOM 1363 O O . ILE A 1 167 ? -13.741 9.094 33.600 1.00 92.94 167 ILE A O 1
ATOM 1367 N N . LEU A 1 168 ? -14.160 10.934 34.812 1.00 91.75 168 LEU A N 1
ATOM 1368 C CA . LEU A 1 168 ? -13.114 11.751 34.196 1.00 91.75 168 LEU A CA 1
ATOM 1369 C C . LEU A 1 168 ? -11.714 11.172 34.462 1.00 91.75 168 LEU A C 1
ATOM 1371 O O . LEU A 1 168 ? -10.896 11.071 33.546 1.00 91.75 168 LEU A O 1
ATOM 1375 N N . ILE A 1 169 ? -11.469 10.681 35.681 1.00 94.19 169 ILE A N 1
ATOM 1376 C CA . ILE A 1 169 ? -10.259 9.913 36.011 1.00 94.19 169 ILE A CA 1
ATOM 1377 C C . ILE A 1 169 ? -10.209 8.614 35.192 1.00 94.19 169 ILE A C 1
ATOM 1379 O O . ILE A 1 169 ? -9.169 8.293 34.615 1.00 94.19 169 ILE A O 1
ATOM 1383 N N . GLY A 1 170 ? -11.329 7.896 35.066 1.00 93.81 170 GLY A N 1
ATOM 1384 C CA . GLY A 1 170 ? -11.427 6.704 34.219 1.00 93.81 170 GLY A CA 1
ATOM 1385 C C . GLY A 1 170 ? -11.078 6.975 32.749 1.00 93.81 170 GLY A C 1
ATOM 1386 O O . GLY A 1 170 ? -10.318 6.221 32.141 1.00 93.81 170 GLY A O 1
ATOM 1387 N N . GLN A 1 171 ? -11.561 8.084 32.182 1.00 93.50 171 GLN A N 1
ATOM 1388 C CA . GLN A 1 171 ? -11.241 8.512 30.817 1.00 93.50 171 GLN A CA 1
ATOM 1389 C C . GLN A 1 171 ? -9.755 8.844 30.652 1.00 93.50 171 GLN A C 1
ATOM 1391 O O . GLN A 1 171 ? -9.161 8.482 29.631 1.00 93.50 171 GLN A O 1
ATOM 1396 N N . LEU A 1 172 ? -9.141 9.489 31.648 1.00 94.88 172 LEU A N 1
ATOM 1397 C CA . LEU A 1 172 ? -7.707 9.778 31.646 1.00 94.88 172 LEU A CA 1
ATOM 1398 C C . LEU A 1 172 ? -6.896 8.478 31.640 1.00 94.88 172 LEU A C 1
ATOM 1400 O O . LEU A 1 172 ? -6.012 8.317 30.797 1.00 94.88 172 LEU A O 1
ATOM 1404 N N . VAL A 1 173 ? -7.247 7.520 32.503 1.00 95.25 173 VAL A N 1
ATOM 1405 C CA . VAL A 1 173 ? -6.597 6.202 32.559 1.00 95.25 173 VAL A CA 1
ATOM 1406 C C . VAL A 1 173 ? -6.748 5.457 31.231 1.00 95.25 173 VAL A C 1
ATOM 1408 O O . VAL A 1 173 ? -5.749 4.998 30.685 1.00 95.25 173 VAL A O 1
ATOM 1411 N N . ILE A 1 174 ? -7.952 5.396 30.654 1.00 93.94 174 ILE A N 1
ATOM 1412 C CA . ILE A 1 174 ? -8.191 4.734 29.359 1.00 93.94 174 ILE A CA 1
ATOM 1413 C C . ILE A 1 174 ? -7.383 5.392 28.237 1.00 93.94 174 ILE A C 1
ATOM 1415 O O . ILE A 1 174 ? -6.788 4.698 27.408 1.00 93.94 174 ILE A O 1
ATOM 1419 N N . THR A 1 175 ? -7.327 6.724 28.208 1.00 91.88 175 THR A N 1
ATOM 1420 C CA . THR A 1 175 ? -6.563 7.472 27.199 1.00 91.88 175 THR A CA 1
ATOM 1421 C C . THR A 1 175 ? -5.064 7.217 27.339 1.00 91.88 175 THR A C 1
ATOM 1423 O O . THR A 1 175 ? -4.373 7.011 26.336 1.00 91.88 175 THR A O 1
ATOM 1426 N N . LEU A 1 176 ? -4.563 7.154 28.574 1.00 95.38 176 LEU A N 1
ATOM 1427 C CA . LEU A 1 176 ? -3.178 6.804 28.859 1.00 95.38 176 LEU A CA 1
ATOM 1428 C C . LEU A 1 176 ? -2.875 5.361 28.430 1.00 95.38 176 LEU A C 1
ATOM 1430 O O . LEU A 1 176 ? -1.916 5.136 27.695 1.00 95.38 176 LEU A O 1
ATOM 1434 N N . SER A 1 177 ? -3.726 4.393 28.787 1.00 93.94 177 SER A N 1
ATOM 1435 C CA . SER A 1 177 ? -3.593 2.995 28.359 1.00 93.94 177 SER A CA 1
ATOM 1436 C C . SER A 1 177 ? -3.588 2.860 26.838 1.00 93.94 177 SER A C 1
ATOM 1438 O O . SER A 1 177 ? -2.732 2.173 26.281 1.00 93.94 177 SER A O 1
ATOM 1440 N N . ARG A 1 178 ? -4.496 3.553 26.144 1.00 91.12 178 ARG A N 1
ATOM 1441 C CA . ARG A 1 178 ? -4.552 3.555 24.679 1.00 91.12 178 ARG A CA 1
ATOM 1442 C C . ARG A 1 178 ? -3.272 4.123 24.067 1.00 91.12 178 ARG A C 1
ATOM 1444 O O . ARG A 1 178 ? -2.751 3.548 23.113 1.00 91.12 178 ARG A O 1
ATOM 1451 N N . THR A 1 179 ? -2.759 5.220 24.617 1.00 91.44 179 THR A N 1
ATOM 1452 C CA . THR A 1 179 ? -1.512 5.848 24.158 1.00 91.44 179 THR A CA 1
ATOM 1453 C C . THR A 1 179 ? -0.321 4.915 24.362 1.00 91.44 179 THR A C 1
ATOM 1455 O O . THR A 1 179 ? 0.483 4.742 23.450 1.00 91.44 179 THR A O 1
ATOM 1458 N N . SER A 1 180 ? -0.247 4.236 25.508 1.00 93.44 180 SER A N 1
ATOM 1459 C CA . SER A 1 180 ? 0.785 3.235 25.791 1.00 93.44 180 SER A CA 1
ATOM 1460 C C . SER A 1 180 ? 0.736 2.053 24.819 1.00 93.44 180 SER A C 1
ATOM 1462 O O . SER A 1 180 ? 1.775 1.637 24.309 1.00 93.44 180 SER A O 1
ATOM 1464 N N . VAL A 1 181 ? -0.456 1.537 24.494 1.00 90.12 181 VAL A N 1
ATOM 1465 C CA . VAL A 1 181 ? -0.617 0.469 23.488 1.00 90.12 181 VAL A CA 1
ATOM 1466 C C . VAL A 1 181 ? -0.162 0.942 22.101 1.00 90.12 181 VAL A C 1
ATOM 1468 O O . VAL A 1 181 ? 0.561 0.216 21.414 1.00 90.12 181 VAL A O 1
ATOM 1471 N N . ASP A 1 182 ? -0.523 2.165 21.695 1.00 87.50 182 ASP A N 1
ATOM 1472 C CA . ASP A 1 182 ? -0.087 2.752 20.418 1.00 87.50 182 ASP A CA 1
ATOM 1473 C C . ASP A 1 182 ? 1.439 2.926 20.367 1.00 87.50 182 ASP A C 1
ATOM 1475 O O . ASP A 1 182 ? 2.074 2.603 19.359 1.00 87.50 182 ASP A O 1
ATOM 1479 N N . PHE A 1 183 ? 2.037 3.363 21.477 1.00 90.88 183 PHE A N 1
ATOM 1480 C CA . PHE A 1 183 ? 3.479 3.516 21.626 1.00 90.88 183 PHE A CA 1
ATOM 1481 C C . PHE A 1 183 ? 4.213 2.177 21.489 1.00 90.88 183 PHE A C 1
ATOM 1483 O O . PHE A 1 183 ? 5.115 2.059 20.658 1.00 90.88 183 PHE A O 1
ATOM 1490 N N . ILE A 1 184 ? 3.785 1.145 22.228 1.00 89.06 184 ILE A N 1
ATOM 1491 C CA . ILE A 1 184 ? 4.360 -0.208 22.143 1.00 89.06 184 ILE A CA 1
ATOM 1492 C C . ILE A 1 184 ? 4.259 -0.734 20.709 1.00 89.06 184 ILE A C 1
ATOM 1494 O O . ILE A 1 184 ? 5.233 -1.259 20.172 1.00 89.06 184 ILE A O 1
ATOM 1498 N N . ARG A 1 185 ? 3.113 -0.540 20.044 1.00 85.50 185 ARG A N 1
ATOM 1499 C CA . ARG A 1 185 ? 2.922 -0.946 18.647 1.00 85.50 185 ARG A CA 1
ATOM 1500 C C . ARG A 1 185 ? 3.914 -0.257 17.708 1.00 85.50 185 ARG A C 1
ATOM 1502 O O . ARG A 1 185 ? 4.534 -0.926 16.883 1.00 85.50 185 ARG A O 1
ATOM 1509 N N . ARG A 1 186 ? 4.064 1.069 17.809 1.00 84.75 186 ARG A N 1
ATOM 1510 C CA . ARG A 1 186 ? 5.009 1.840 16.977 1.00 84.75 186 ARG A CA 1
ATOM 1511 C C . ARG A 1 186 ? 6.449 1.411 17.224 1.00 84.75 186 ARG A C 1
ATOM 1513 O O . ARG A 1 186 ? 7.204 1.264 16.267 1.00 84.75 186 ARG A O 1
ATOM 1520 N N . TRP A 1 187 ? 6.807 1.168 18.480 1.00 87.25 187 TRP A N 1
ATOM 1521 C CA . TRP A 1 187 ? 8.134 0.697 18.856 1.00 87.25 187 TRP A CA 1
ATOM 1522 C C . TRP A 1 187 ? 8.431 -0.699 18.291 1.00 87.25 187 TRP A C 1
ATOM 1524 O O . TRP A 1 187 ? 9.474 -0.895 17.666 1.00 87.25 187 TRP A O 1
ATOM 1534 N N . LEU A 1 188 ? 7.488 -1.642 18.406 1.00 84.25 188 LEU A N 1
ATOM 1535 C CA . LEU A 1 188 ? 7.600 -2.971 17.796 1.00 84.25 188 LEU A CA 1
ATOM 1536 C C . LEU A 1 188 ? 7.764 -2.883 16.275 1.00 84.25 188 LEU A C 1
ATOM 1538 O O . LEU A 1 188 ? 8.620 -3.560 15.706 1.00 84.25 188 LEU A O 1
ATOM 1542 N N . LEU A 1 189 ? 6.988 -2.021 15.614 1.00 80.94 189 LEU A N 1
ATOM 1543 C CA . LEU A 1 189 ? 7.092 -1.830 14.169 1.00 80.94 189 LEU A CA 1
ATOM 1544 C C . LEU A 1 189 ? 8.430 -1.252 13.741 1.00 80.94 189 LEU A C 1
ATOM 1546 O O . LEU A 1 189 ? 9.012 -1.713 12.760 1.00 80.94 189 LEU A O 1
ATOM 1550 N N . LEU A 1 190 ? 8.931 -0.274 14.487 1.00 83.56 190 LEU A N 1
ATOM 1551 C CA . LEU A 1 190 ? 10.237 0.312 14.243 1.00 83.56 190 LEU A CA 1
ATOM 1552 C C . LEU A 1 190 ? 11.342 -0.739 14.422 1.00 83.56 190 LEU A C 1
ATOM 1554 O O . LEU A 1 190 ? 12.219 -0.846 13.569 1.00 83.56 190 LEU A O 1
ATOM 1558 N N . HIS A 1 191 ? 11.256 -1.580 15.457 1.00 83.75 191 HIS A N 1
ATOM 1559 C CA . HIS A 1 191 ? 12.207 -2.671 15.672 1.00 83.75 191 HIS A CA 1
ATOM 1560 C C . HIS A 1 191 ? 12.220 -3.674 14.506 1.00 83.75 191 HIS A C 1
ATOM 1562 O O . HIS A 1 191 ? 13.289 -3.998 13.986 1.00 83.75 191 HIS A O 1
ATOM 1568 N N . ILE A 1 192 ? 11.046 -4.133 14.055 1.00 78.62 192 ILE A N 1
ATOM 1569 C CA . ILE A 1 192 ? 10.924 -5.049 12.906 1.00 78.62 192 ILE A CA 1
ATOM 1570 C C . ILE A 1 192 ? 11.473 -4.388 11.637 1.00 78.62 192 ILE A C 1
ATOM 1572 O O . ILE A 1 192 ? 12.278 -4.989 10.929 1.00 78.62 192 ILE A O 1
ATOM 1576 N N . SER A 1 193 ? 11.078 -3.140 11.377 1.00 76.25 193 SER A N 1
ATOM 1577 C CA . SER A 1 193 ? 11.480 -2.395 10.184 1.00 76.25 193 SER A CA 1
ATOM 1578 C C . SER A 1 193 ? 13.000 -2.232 10.096 1.00 76.25 193 SER A C 1
ATOM 1580 O O . SER A 1 193 ? 13.581 -2.505 9.046 1.00 76.25 193 SER A O 1
ATOM 1582 N N . MET A 1 194 ? 13.664 -1.879 11.203 1.00 78.00 194 MET A N 1
ATOM 1583 C CA . MET A 1 194 ? 15.125 -1.758 11.242 1.00 78.00 194 MET A CA 1
ATOM 1584 C C . MET A 1 194 ? 15.825 -3.100 11.017 1.00 78.00 194 MET A C 1
ATOM 1586 O O . MET A 1 194 ? 16.775 -3.167 10.244 1.00 78.00 194 MET A O 1
ATOM 1590 N N . ARG A 1 195 ? 15.354 -4.184 11.648 1.00 79.12 195 ARG A N 1
ATOM 1591 C CA . ARG A 1 195 ? 15.940 -5.526 11.476 1.00 79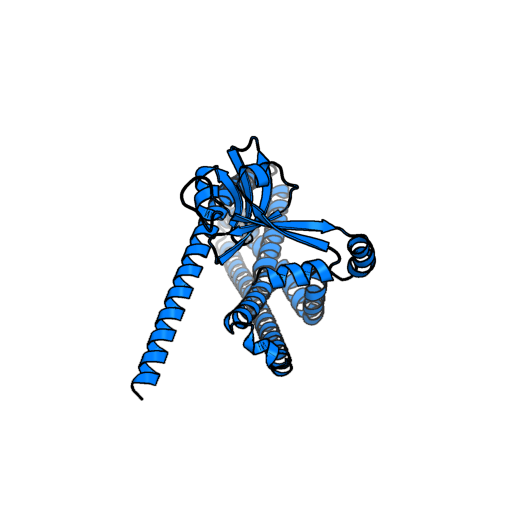.12 195 ARG A CA 1
ATOM 1592 C C . ARG A 1 195 ? 15.839 -6.014 10.030 1.00 79.12 195 ARG A C 1
ATOM 1594 O O . ARG A 1 195 ? 16.824 -6.522 9.500 1.00 79.12 195 ARG A O 1
ATOM 1601 N N . ILE A 1 196 ? 14.677 -5.831 9.401 1.00 72.8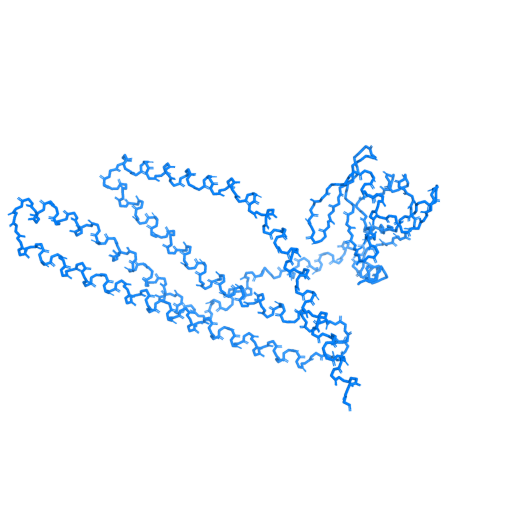1 196 ILE A N 1
ATOM 1602 C CA . ILE A 1 196 ? 14.461 -6.183 7.991 1.00 72.81 196 ILE A CA 1
ATOM 1603 C C . IL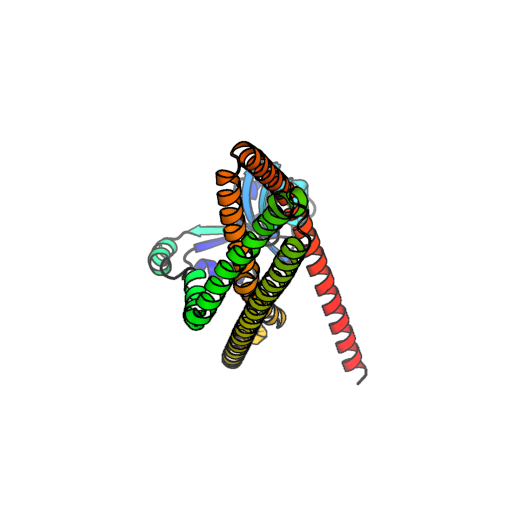E A 1 196 ? 15.364 -5.337 7.091 1.00 72.81 196 ILE A C 1
ATOM 1605 O O . ILE A 1 196 ? 16.016 -5.889 6.209 1.00 72.81 196 ILE A O 1
ATOM 1609 N N . ASN A 1 197 ? 15.442 -4.023 7.329 1.00 72.81 197 ASN A N 1
ATOM 1610 C CA . ASN A 1 197 ? 16.291 -3.125 6.545 1.00 72.81 197 ASN A CA 1
ATOM 1611 C C . ASN A 1 197 ? 17.767 -3.552 6.611 1.00 72.81 197 ASN A C 1
ATOM 1613 O O . ASN A 1 197 ? 18.384 -3.749 5.569 1.00 72.81 197 ASN A O 1
ATOM 1617 N N . ILE A 1 198 ? 18.292 -3.803 7.817 1.00 78.25 198 ILE A N 1
ATOM 1618 C CA . ILE A 1 198 ? 19.677 -4.255 8.010 1.00 78.25 198 ILE A CA 1
ATOM 1619 C C . ILE A 1 198 ? 19.927 -5.580 7.281 1.00 78.25 198 ILE A C 1
ATOM 1621 O O . ILE A 1 198 ? 20.875 -5.665 6.510 1.00 78.25 198 ILE A O 1
ATOM 1625 N N . SER A 1 199 ? 19.066 -6.589 7.469 1.00 72.31 199 SER A N 1
ATOM 1626 C CA . SER A 1 199 ? 19.221 -7.893 6.803 1.00 72.31 199 SER A CA 1
ATOM 1627 C C . SER A 1 199 ? 19.253 -7.758 5.282 1.00 72.31 199 SER A C 1
ATOM 1629 O O . SER A 1 199 ? 20.058 -8.404 4.619 1.00 72.31 199 SER A O 1
ATOM 1631 N N . LEU A 1 200 ? 18.391 -6.908 4.727 1.00 67.38 200 LEU A N 1
ATOM 1632 C CA . LEU A 1 200 ? 18.277 -6.724 3.289 1.00 67.38 200 LEU A CA 1
ATOM 1633 C C . LEU A 1 200 ? 19.497 -6.006 2.714 1.00 67.38 200 LEU A C 1
ATOM 1635 O O . LEU A 1 200 ? 20.031 -6.430 1.691 1.00 67.38 200 LEU A O 1
ATOM 1639 N N . VAL A 1 201 ? 19.955 -4.945 3.382 1.00 70.38 201 VAL A N 1
ATOM 1640 C CA . VAL A 1 201 ? 21.170 -4.224 2.991 1.00 70.38 201 VAL A CA 1
ATOM 1641 C C . VAL A 1 201 ? 22.375 -5.164 3.060 1.00 70.38 201 VAL A C 1
ATOM 1643 O O . VAL A 1 201 ? 23.131 -5.240 2.095 1.00 70.38 201 VAL A O 1
ATOM 1646 N N . SER A 1 202 ? 22.526 -5.942 4.135 1.00 77.38 202 SER A N 1
ATOM 1647 C CA . SER A 1 202 ? 23.615 -6.917 4.271 1.00 77.38 202 SER A CA 1
ATOM 1648 C C . SER A 1 202 ? 23.606 -7.979 3.164 1.00 77.38 202 SER A C 1
ATOM 1650 O O . SER A 1 202 ? 24.632 -8.177 2.514 1.00 77.38 202 SER A O 1
ATOM 1652 N N . ASP A 1 203 ? 22.461 -8.609 2.887 1.00 71.25 203 ASP A N 1
ATOM 1653 C CA . ASP A 1 203 ? 22.337 -9.619 1.824 1.00 71.25 203 ASP A CA 1
ATOM 1654 C C . ASP A 1 203 ? 22.619 -9.034 0.434 1.00 71.25 203 ASP A C 1
ATOM 1656 O O . ASP A 1 203 ? 23.197 -9.698 -0.433 1.00 71.25 203 ASP A O 1
ATOM 1660 N N . PHE A 1 204 ? 22.212 -7.784 0.213 1.00 70.50 204 PHE A N 1
ATOM 1661 C CA . PHE A 1 204 ? 22.486 -7.063 -1.020 1.00 70.50 204 PHE A CA 1
ATOM 1662 C C . PHE A 1 204 ? 23.985 -6.813 -1.201 1.00 70.50 204 PHE A C 1
ATOM 1664 O O . PHE A 1 204 ? 24.522 -7.121 -2.263 1.00 70.50 204 PHE A O 1
ATOM 1671 N N . PHE A 1 205 ? 24.669 -6.317 -0.167 1.00 74.50 205 PHE A N 1
ATOM 1672 C CA . PHE A 1 205 ? 26.114 -6.091 -0.207 1.00 74.50 205 PHE A CA 1
ATOM 1673 C C . PHE A 1 205 ? 26.888 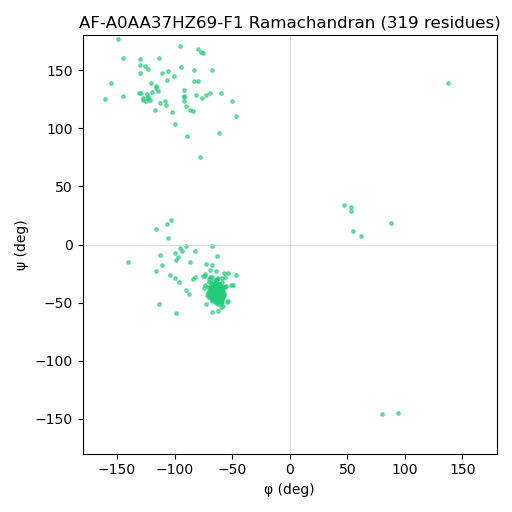-7.391 -0.452 1.00 74.50 205 PHE A C 1
ATOM 1675 O O . PHE A 1 205 ? 27.780 -7.409 -1.297 1.00 74.50 205 PHE A O 1
ATOM 1682 N N . ILE A 1 206 ? 26.518 -8.491 0.212 1.00 78.69 206 ILE A N 1
ATOM 1683 C CA . ILE A 1 206 ? 27.163 -9.800 0.010 1.00 78.69 206 ILE A CA 1
ATOM 1684 C C . ILE A 1 206 ? 27.020 -10.263 -1.446 1.00 78.69 206 ILE A C 1
ATOM 1686 O O . ILE A 1 206 ? 28.001 -10.684 -2.055 1.00 78.69 206 ILE A O 1
ATOM 1690 N N . LYS A 1 207 ? 25.822 -10.154 -2.034 1.00 76.19 207 LYS A N 1
ATOM 1691 C CA . LYS A 1 207 ? 25.589 -10.531 -3.440 1.00 76.19 207 LYS A CA 1
ATOM 1692 C C . LYS A 1 207 ? 26.312 -9.617 -4.419 1.00 76.19 207 LYS A C 1
ATOM 1694 O O . LYS A 1 207 ? 26.824 -10.100 -5.423 1.00 76.19 207 LYS A O 1
ATOM 1699 N N . LEU A 1 208 ? 26.360 -8.319 -4.131 1.00 73.06 208 LEU A N 1
ATOM 1700 C CA . LEU A 1 208 ? 27.074 -7.345 -4.950 1.00 73.06 208 LEU A CA 1
ATOM 1701 C C . LEU A 1 208 ? 28.562 -7.702 -5.032 1.00 73.06 208 LEU A C 1
ATOM 1703 O O . LEU A 1 208 ? 29.119 -7.726 -6.123 1.00 73.06 208 LEU A O 1
ATOM 1707 N N . LEU A 1 209 ? 29.175 -8.074 -3.906 1.00 76.38 209 LEU A N 1
ATOM 1708 C CA . LEU A 1 209 ? 30.582 -8.484 -3.845 1.00 76.38 209 LEU A CA 1
ATOM 1709 C C . LEU A 1 209 ? 30.882 -9.811 -4.566 1.00 76.38 209 LEU A C 1
ATOM 1711 O O . LEU A 1 209 ? 32.040 -10.087 -4.860 1.00 76.38 209 LEU A O 1
ATOM 1715 N N . GLN A 1 210 ? 29.869 -10.631 -4.854 1.00 78.62 210 GLN A N 1
ATOM 1716 C CA . GLN A 1 210 ? 30.019 -11.914 -5.553 1.00 78.62 210 GLN A CA 1
ATOM 1717 C C . GLN A 1 210 ? 29.785 -11.819 -7.072 1.00 78.62 210 GLN A C 1
ATOM 1719 O O . GLN A 1 210 ? 29.915 -12.825 -7.771 1.00 78.62 210 GLN A O 1
ATOM 1724 N N . LEU A 1 211 ? 29.422 -10.645 -7.603 1.00 77.50 211 LEU A N 1
ATOM 1725 C CA . LEU A 1 211 ? 29.138 -10.474 -9.030 1.00 77.50 211 LEU A CA 1
ATOM 1726 C C . LEU A 1 211 ? 30.426 -10.258 -9.854 1.00 77.50 211 LEU A C 1
ATOM 1728 O O . LEU A 1 211 ? 31.327 -9.545 -9.414 1.00 77.50 211 LEU A O 1
ATOM 1732 N N . PRO A 1 212 ? 30.522 -10.842 -11.065 1.00 77.50 212 PRO A N 1
ATOM 1733 C CA . PRO A 1 212 ? 31.687 -10.686 -11.936 1.00 77.50 212 PRO A CA 1
ATOM 1734 C C . PRO A 1 212 ? 31.820 -9.246 -12.459 1.00 77.50 212 PRO A C 1
ATOM 1736 O O . PRO A 1 212 ? 30.812 -8.579 -12.697 1.00 77.50 212 PRO A O 1
ATOM 1739 N N . MET A 1 213 ? 33.056 -8.794 -12.724 1.00 66.75 213 MET A N 1
ATOM 1740 C CA . MET A 1 213 ? 33.370 -7.420 -13.175 1.00 66.75 213 MET A CA 1
ATOM 1741 C C . MET A 1 213 ? 32.540 -6.946 -14.381 1.00 66.75 213 MET A C 1
ATOM 1743 O O . MET A 1 213 ? 32.094 -5.804 -14.406 1.00 66.75 213 MET A O 1
ATOM 1747 N N . SER A 1 214 ? 32.207 -7.846 -15.314 1.00 66.62 214 SER A N 1
ATOM 1748 C CA . SER A 1 214 ? 31.362 -7.544 -16.483 1.00 66.62 214 SER A CA 1
ATOM 1749 C C . SER A 1 214 ? 29.969 -6.977 -16.131 1.00 66.62 214 SER A C 1
ATOM 1751 O O . SER A 1 214 ? 29.379 -6.249 -16.932 1.00 66.62 214 SER A O 1
ATOM 1753 N N . PHE A 1 215 ? 29.444 -7.262 -14.931 1.00 58.84 215 PHE A N 1
ATOM 1754 C CA . PHE A 1 215 ? 28.171 -6.717 -14.447 1.00 58.84 215 PHE A CA 1
ATOM 1755 C C . PHE A 1 215 ? 28.280 -5.246 -14.003 1.00 58.84 215 PHE A C 1
ATOM 1757 O O . PHE A 1 215 ? 27.297 -4.509 -14.083 1.00 58.84 215 PHE A O 1
ATOM 1764 N N . PHE A 1 216 ? 29.463 -4.803 -13.566 1.00 60.09 216 PHE A N 1
ATOM 1765 C CA . PHE A 1 216 ? 29.715 -3.426 -13.126 1.00 60.09 216 PHE A CA 1
ATOM 1766 C C . PHE A 1 216 ? 29.984 -2.471 -14.295 1.00 60.09 216 PHE A C 1
ATOM 1768 O O . PHE A 1 216 ? 29.608 -1.304 -14.217 1.00 60.09 216 PHE A O 1
ATOM 1775 N N . ASP A 1 217 ? 30.517 -2.976 -15.409 1.00 58.62 217 ASP A N 1
ATOM 1776 C CA . ASP A 1 217 ? 30.806 -2.168 -16.605 1.00 58.62 217 ASP A CA 1
ATOM 1777 C C . ASP A 1 217 ? 29.544 -1.755 -17.391 1.00 58.62 217 ASP A C 1
ATOM 1779 O O . ASP A 1 217 ? 29.581 -0.835 -18.207 1.00 58.62 217 ASP A O 1
ATOM 1783 N N . THR A 1 218 ? 28.402 -2.414 -17.154 1.00 56.47 218 THR A N 1
ATOM 1784 C CA . THR A 1 218 ? 27.152 -2.208 -17.917 1.00 56.47 218 THR A CA 1
ATOM 1785 C C . THR A 1 218 ? 26.000 -1.583 -17.120 1.00 56.47 218 THR A C 1
ATOM 1787 O O . THR A 1 218 ? 24.982 -1.210 -17.713 1.00 56.47 218 THR A O 1
ATOM 1790 N N . LYS A 1 219 ? 26.117 -1.431 -15.793 1.00 52.00 219 LYS A N 1
ATOM 1791 C CA . LYS A 1 219 ? 25.035 -0.944 -14.917 1.00 52.00 219 LYS A CA 1
ATOM 1792 C C . LYS A 1 219 ? 25.470 0.272 -14.095 1.00 52.00 219 LYS A C 1
ATOM 1794 O O . LYS A 1 219 ? 26.408 0.207 -13.313 1.00 52.00 219 LYS A O 1
ATOM 1799 N N . LEU A 1 220 ? 24.724 1.375 -14.221 1.00 58.53 220 LEU A N 1
ATOM 1800 C CA . LEU A 1 220 ? 24.886 2.566 -13.382 1.00 58.53 220 LEU A CA 1
ATOM 1801 C C . LEU A 1 220 ? 24.672 2.206 -11.904 1.00 58.53 220 LEU A C 1
ATOM 1803 O O . LEU A 1 220 ? 23.630 1.655 -11.550 1.00 58.53 220 LEU A O 1
ATOM 1807 N N . MET A 1 221 ? 25.598 2.618 -11.036 1.00 55.69 221 MET A N 1
ATOM 1808 C CA . MET A 1 221 ? 25.487 2.550 -9.568 1.00 55.69 221 MET A CA 1
ATOM 1809 C C . MET A 1 221 ? 24.122 3.056 -9.038 1.00 55.69 221 MET A C 1
ATOM 1811 O O . MET A 1 221 ? 23.628 2.596 -8.009 1.00 55.69 221 MET A O 1
ATOM 1815 N N . GLY A 1 222 ? 23.458 3.950 -9.783 1.00 57.94 222 GLY A N 1
ATOM 1816 C CA . GLY A 1 222 ? 22.100 4.424 -9.507 1.00 57.94 222 GLY A CA 1
ATOM 1817 C C . GLY A 1 222 ? 20.998 3.350 -9.545 1.00 57.94 222 GLY A C 1
ATOM 1818 O O . GLY A 1 222 ? 20.105 3.404 -8.707 1.00 57.94 222 GLY A O 1
ATOM 1819 N N . ASP A 1 223 ? 21.062 2.345 -10.430 1.00 61.72 223 ASP A N 1
ATOM 1820 C CA . ASP A 1 223 ? 20.053 1.259 -10.524 1.00 61.72 223 ASP A CA 1
ATOM 1821 C C . ASP A 1 223 ? 20.106 0.352 -9.274 1.00 61.72 223 ASP A C 1
ATOM 1823 O O . ASP A 1 223 ? 19.094 -0.116 -8.751 1.00 61.72 223 ASP A O 1
ATOM 1827 N N . LEU A 1 224 ? 21.307 0.179 -8.716 1.00 62.28 224 LEU A N 1
ATOM 1828 C CA . LEU A 1 224 ? 21.543 -0.553 -7.472 1.00 62.28 224 LEU A CA 1
ATOM 1829 C C . LEU A 1 224 ? 21.002 0.206 -6.249 1.00 62.28 224 LEU A C 1
ATOM 1831 O O . LEU A 1 224 ? 20.297 -0.381 -5.424 1.00 62.28 224 LEU A O 1
ATOM 1835 N N . MET A 1 225 ? 21.253 1.517 -6.162 1.00 60.97 225 MET A N 1
ATOM 1836 C CA . MET A 1 225 ? 20.672 2.360 -5.107 1.00 60.97 225 MET A CA 1
ATOM 1837 C C . MET A 1 225 ? 19.144 2.454 -5.204 1.00 60.97 225 MET A C 1
ATOM 1839 O O . MET A 1 225 ? 18.464 2.440 -4.177 1.00 60.97 225 MET A O 1
ATOM 1843 N N . GLN A 1 226 ? 18.591 2.504 -6.419 1.00 61.94 226 GLN A N 1
ATOM 1844 C CA . GLN A 1 226 ? 17.147 2.554 -6.638 1.00 61.94 226 GLN A CA 1
ATOM 1845 C C . GLN A 1 226 ? 16.465 1.270 -6.152 1.00 61.94 226 GLN A C 1
ATOM 1847 O O . GLN A 1 226 ? 15.474 1.349 -5.431 1.00 61.94 226 GLN A O 1
ATOM 1852 N N . ARG A 1 227 ? 17.058 0.096 -6.409 1.00 65.81 227 ARG A N 1
ATOM 1853 C CA . ARG A 1 227 ? 16.558 -1.183 -5.874 1.00 65.81 227 ARG A CA 1
ATOM 1854 C C . ARG A 1 227 ? 16.587 -1.252 -4.345 1.00 65.81 227 ARG A C 1
ATOM 1856 O O . ARG A 1 227 ? 15.625 -1.730 -3.747 1.00 65.81 227 ARG A O 1
ATOM 1863 N N . ILE A 1 228 ? 17.639 -0.746 -3.691 1.00 66.12 228 ILE A N 1
ATOM 1864 C CA . ILE A 1 228 ? 17.679 -0.621 -2.218 1.00 66.12 228 ILE A CA 1
ATOM 1865 C C . ILE A 1 228 ? 16.540 0.283 -1.720 1.00 66.12 228 ILE A C 1
ATOM 1867 O O . ILE A 1 228 ? 15.841 -0.053 -0.758 1.00 66.12 228 ILE A O 1
ATOM 1871 N N . GLY A 1 229 ? 16.330 1.419 -2.390 1.00 66.12 229 GLY A N 1
ATOM 1872 C CA . GLY A 1 229 ? 15.235 2.341 -2.094 1.00 66.12 229 GLY A CA 1
ATOM 1873 C C . GLY A 1 229 ? 13.858 1.689 -2.243 1.00 66.12 229 GLY A C 1
ATOM 1874 O O . GLY A 1 229 ? 13.004 1.842 -1.365 1.00 66.12 229 GLY A O 1
ATOM 1875 N N . ASP A 1 230 ? 13.660 0.902 -3.301 1.00 71.31 230 ASP A N 1
ATOM 1876 C CA . ASP A 1 230 ? 12.415 0.179 -3.564 1.00 71.31 230 ASP A CA 1
ATOM 1877 C C . ASP A 1 230 ? 12.136 -0.878 -2.491 1.00 71.31 230 ASP A C 1
ATOM 1879 O O . ASP A 1 230 ? 11.006 -1.002 -2.016 1.00 71.31 230 ASP A O 1
ATOM 1883 N N . HIS A 1 231 ? 13.162 -1.578 -2.008 1.00 67.38 231 HIS A N 1
ATOM 1884 C CA . HIS A 1 231 ? 13.023 -2.517 -0.897 1.00 67.38 231 HIS A CA 1
ATOM 1885 C C . HIS A 1 231 ? 12.615 -1.839 0.421 1.00 67.38 231 HIS A C 1
ATOM 1887 O O . HIS A 1 231 ? 11.718 -2.327 1.116 1.00 67.38 231 HIS A O 1
ATOM 1893 N N . SER A 1 232 ? 13.217 -0.690 0.749 1.00 67.75 232 SER A N 1
ATOM 1894 C CA . SER A 1 232 ? 12.819 0.119 1.912 1.00 67.75 232 SER A CA 1
ATOM 1895 C C . SER A 1 232 ? 11.363 0.592 1.797 1.00 67.75 232 SER A C 1
ATOM 1897 O O . SER A 1 232 ? 10.589 0.506 2.756 1.00 67.75 232 SER A O 1
ATOM 1899 N N . ARG A 1 233 ? 10.949 1.004 0.591 1.00 68.19 233 ARG A N 1
ATOM 1900 C CA . ARG A 1 233 ? 9.569 1.403 0.287 1.00 68.19 233 ARG A CA 1
ATOM 1901 C C . ARG A 1 233 ? 8.584 0.246 0.454 1.00 68.19 233 ARG A C 1
ATOM 1903 O O . ARG A 1 233 ? 7.547 0.437 1.085 1.00 68.19 233 ARG A O 1
ATOM 1910 N N . VAL A 1 234 ? 8.905 -0.947 -0.051 1.00 68.44 234 VAL A N 1
ATOM 1911 C CA . VAL A 1 234 ? 8.070 -2.153 0.111 1.00 68.44 234 VAL A CA 1
ATOM 1912 C C . VAL A 1 234 ? 7.917 -2.518 1.588 1.00 68.44 234 VAL A C 1
ATOM 1914 O O . VAL A 1 234 ? 6.809 -2.808 2.038 1.00 68.44 234 VAL A O 1
ATOM 1917 N N . ASN A 1 235 ? 8.996 -2.447 2.370 1.00 68.31 235 ASN A N 1
ATOM 1918 C CA . ASN A 1 235 ? 8.935 -2.701 3.807 1.00 68.31 235 ASN A CA 1
ATOM 1919 C C . ASN A 1 235 ? 8.058 -1.670 4.539 1.00 68.31 235 ASN A C 1
ATOM 1921 O O . ASN A 1 235 ? 7.203 -2.055 5.337 1.00 68.31 235 ASN A O 1
ATOM 1925 N N . SER A 1 236 ? 8.212 -0.375 4.243 1.00 6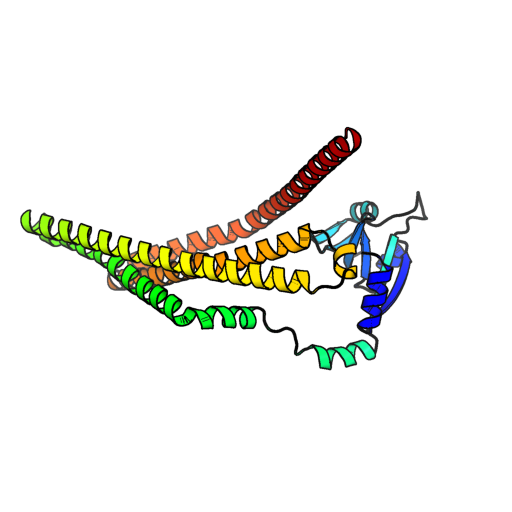9.00 236 SER A N 1
ATOM 1926 C CA . SER A 1 236 ? 7.356 0.681 4.808 1.00 69.00 236 SER A CA 1
ATOM 1927 C C . SER A 1 236 ? 5.880 0.469 4.445 1.00 69.00 236 SER A C 1
ATOM 1929 O O . SER A 1 236 ? 5.000 0.540 5.306 1.00 69.00 236 SER A O 1
ATOM 1931 N N . PHE A 1 237 ? 5.604 0.085 3.197 1.00 71.62 237 PHE A N 1
ATOM 1932 C CA . PHE A 1 237 ? 4.252 -0.218 2.737 1.00 71.62 237 PHE A CA 1
ATOM 1933 C C . PHE A 1 237 ? 3.615 -1.394 3.505 1.00 71.62 237 PHE A C 1
ATOM 1935 O O . PHE A 1 237 ? 2.464 -1.314 3.951 1.00 71.62 237 PHE A O 1
ATOM 1942 N N . LEU A 1 238 ? 4.365 -2.481 3.705 1.00 67.62 238 LEU A N 1
ATOM 1943 C CA . LEU A 1 238 ? 3.878 -3.677 4.398 1.00 67.62 238 LEU A CA 1
ATOM 1944 C C . LEU A 1 238 ? 3.768 -3.500 5.913 1.00 67.62 238 LEU A C 1
ATOM 1946 O O . LEU A 1 238 ? 2.838 -4.023 6.522 1.00 67.62 238 LEU A O 1
ATOM 1950 N N . THR A 1 239 ? 4.697 -2.779 6.534 1.00 70.12 239 THR A N 1
ATOM 1951 C CA . THR A 1 239 ? 4.730 -2.642 7.996 1.00 70.12 239 THR A CA 1
ATOM 1952 C C . THR A 1 239 ? 3.919 -1.450 8.490 1.00 70.12 239 THR A C 1
ATOM 1954 O O . THR A 1 239 ? 3.222 -1.580 9.488 1.00 70.12 239 THR A O 1
ATOM 1957 N N . GLN A 1 240 ? 3.933 -0.302 7.809 1.00 70.75 240 GLN A N 1
ATOM 1958 C CA . GLN A 1 240 ? 3.220 0.896 8.269 1.00 70.75 240 GLN A CA 1
ATOM 1959 C C . GLN A 1 240 ? 1.868 1.072 7.580 1.00 70.75 240 GLN A C 1
ATOM 1961 O O . GLN A 1 240 ? 0.838 1.086 8.258 1.00 70.75 240 GLN A O 1
ATOM 1966 N N . GLN A 1 241 ? 1.837 1.186 6.246 1.00 77.38 241 GLN A N 1
ATOM 1967 C CA . GLN A 1 241 ? 0.582 1.448 5.525 1.00 77.38 241 GLN A CA 1
ATOM 1968 C C . GLN A 1 241 ? -0.434 0.324 5.734 1.00 77.38 241 GLN A C 1
ATOM 1970 O O . GLN A 1 241 ? -1.578 0.590 6.096 1.00 77.38 241 GLN A O 1
ATOM 1975 N N . THR A 1 242 ? -0.018 -0.929 5.544 1.00 76.50 242 THR A N 1
ATOM 1976 C CA . THR A 1 242 ? -0.931 -2.081 5.603 1.00 76.50 242 THR A CA 1
ATOM 1977 C C . THR A 1 242 ? -1.562 -2.232 6.988 1.00 76.50 242 THR A C 1
ATOM 1979 O O . THR A 1 242 ? -2.769 -2.440 7.097 1.00 76.50 242 THR A O 1
ATOM 1982 N N . LEU A 1 243 ? -0.783 -2.058 8.061 1.00 75.19 243 LEU A N 1
ATOM 1983 C CA . LEU A 1 243 ? -1.305 -2.141 9.427 1.00 75.19 243 LEU A CA 1
ATOM 1984 C C . LEU A 1 243 ? -2.203 -0.962 9.799 1.00 75.19 243 LEU A C 1
ATOM 1986 O O . LEU A 1 243 ? -3.206 -1.165 10.480 1.00 75.19 243 LEU A O 1
ATOM 1990 N N . ASN A 1 244 ? -1.892 0.248 9.331 1.00 79.81 244 ASN A N 1
ATOM 1991 C CA . ASN A 1 244 ? -2.766 1.405 9.529 1.00 79.81 244 ASN A CA 1
ATOM 1992 C C . ASN A 1 244 ? -4.107 1.228 8.807 1.00 79.81 244 ASN A C 1
ATOM 1994 O O . ASN A 1 244 ? -5.156 1.544 9.372 1.00 79.81 244 ASN A O 1
ATOM 1998 N N . VAL A 1 245 ? -4.091 0.684 7.587 1.00 84.94 245 VAL A N 1
ATOM 1999 C CA . VAL A 1 245 ? -5.313 0.345 6.847 1.00 84.94 245 VAL A CA 1
ATOM 2000 C C . VAL A 1 245 ? -6.100 -0.737 7.586 1.00 84.94 245 VAL A C 1
ATOM 2002 O O . VAL A 1 245 ? -7.298 -0.567 7.795 1.00 84.94 245 VAL A O 1
ATOM 2005 N N . ALA A 1 246 ? -5.443 -1.799 8.061 1.00 81.75 246 ALA A N 1
ATOM 2006 C CA . ALA A 1 246 ? -6.094 -2.845 8.848 1.00 81.75 246 ALA A CA 1
ATOM 2007 C C . ALA A 1 246 ? -6.733 -2.293 10.135 1.00 81.75 246 ALA A C 1
ATOM 2009 O O . ALA A 1 246 ? -7.892 -2.584 10.421 1.00 81.75 246 ALA A O 1
ATOM 2010 N N . PHE A 1 247 ? -6.022 -1.440 10.881 1.00 81.69 247 PHE A N 1
ATOM 2011 C CA . PHE A 1 247 ? -6.559 -0.770 12.068 1.00 81.69 247 PHE A CA 1
ATOM 2012 C C . PHE A 1 247 ? -7.761 0.120 11.743 1.00 81.69 247 PHE A C 1
ATOM 2014 O O . PHE A 1 247 ? -8.746 0.116 12.480 1.00 81.69 247 PHE A O 1
ATOM 2021 N N . SER A 1 248 ? -7.692 0.861 10.636 1.00 85.88 248 SER A N 1
ATOM 2022 C CA . SER A 1 248 ? -8.783 1.725 10.181 1.00 85.88 248 SER A CA 1
ATOM 2023 C C . SER A 1 248 ? -10.011 0.902 9.795 1.00 85.88 248 SER A C 1
ATOM 2025 O O . SER A 1 248 ? -11.115 1.260 10.185 1.00 85.88 248 SER A O 1
ATOM 2027 N N . LEU A 1 249 ? -9.828 -0.231 9.107 1.00 88.00 249 LEU A N 1
ATOM 2028 C CA . LEU A 1 249 ? -10.907 -1.156 8.745 1.00 88.00 249 LEU A CA 1
ATOM 2029 C C . LEU A 1 249 ? -11.557 -1.803 9.972 1.00 88.00 249 LEU A C 1
ATOM 2031 O O . LEU A 1 249 ? -12.780 -1.817 10.070 1.00 88.00 249 LEU A O 1
ATOM 2035 N N . ILE A 1 250 ? -10.757 -2.297 10.923 1.00 85.50 250 ILE A N 1
ATOM 2036 C CA . ILE A 1 250 ? -11.271 -2.876 12.175 1.00 85.50 250 ILE A CA 1
ATOM 2037 C C . ILE A 1 250 ? -12.025 -1.809 12.968 1.00 85.50 250 ILE A C 1
ATOM 2039 O O . ILE A 1 250 ? -13.149 -2.046 13.397 1.00 85.50 250 ILE A O 1
ATOM 2043 N N . SER A 1 251 ? -11.445 -0.617 13.120 1.00 84.94 251 SER A N 1
ATOM 2044 C CA . SER A 1 251 ? -12.089 0.479 13.848 1.00 84.94 251 SER A CA 1
ATOM 2045 C C . SER A 1 251 ? -13.385 0.914 13.165 1.00 84.94 251 SER A C 1
ATOM 2047 O O . SER A 1 251 ? -14.401 1.056 13.837 1.00 84.94 251 SER A O 1
ATOM 2049 N N . PHE A 1 252 ? -13.390 1.053 11.836 1.00 89.00 252 PHE A N 1
ATOM 2050 C CA . PHE A 1 252 ? -14.592 1.349 11.056 1.00 89.00 252 PHE A CA 1
ATOM 2051 C C . PHE A 1 252 ? -15.678 0.283 11.254 1.00 89.00 252 PHE A C 1
ATOM 2053 O O . PHE A 1 252 ? -16.832 0.633 11.488 1.00 89.00 252 PHE A O 1
ATOM 2060 N N . ALA A 1 253 ? -15.320 -1.004 11.225 1.00 89.69 253 ALA A N 1
ATOM 2061 C CA . ALA A 1 253 ? -16.261 -2.100 11.449 1.00 89.69 253 ALA A CA 1
ATOM 2062 C C . ALA A 1 253 ? -16.826 -2.100 12.880 1.00 89.69 253 ALA A C 1
ATOM 2064 O O . ALA A 1 253 ? -18.035 -2.234 13.062 1.00 89.69 253 ALA A O 1
ATOM 2065 N N . VAL A 1 254 ? -15.974 -1.901 13.892 1.00 87.00 254 VAL A N 1
ATOM 2066 C CA . VAL A 1 254 ? -16.380 -1.834 15.305 1.00 87.00 254 VAL A CA 1
ATOM 2067 C C . VAL A 1 254 ? -17.312 -0.645 15.546 1.00 87.00 254 VAL A C 1
ATOM 2069 O O . VAL A 1 254 ? -18.403 -0.829 16.083 1.00 87.00 254 VAL A O 1
ATOM 2072 N N . PHE A 1 255 ? -16.941 0.560 15.102 1.00 86.69 255 PHE A N 1
ATOM 2073 C CA . PHE A 1 255 ? -17.795 1.745 15.226 1.00 86.69 255 PHE A CA 1
ATOM 2074 C C . PHE A 1 255 ? -19.092 1.613 14.426 1.00 86.69 255 PHE A C 1
ATOM 2076 O O . PHE A 1 255 ? -20.153 1.980 14.926 1.00 86.69 255 PHE A O 1
ATOM 2083 N N . GLY A 1 256 ? -19.031 1.044 13.220 1.00 89.69 256 GLY A N 1
ATOM 2084 C CA . GLY A 1 256 ? -20.211 0.764 12.406 1.00 89.69 256 GLY A CA 1
ATOM 2085 C C . GLY A 1 256 ? -21.182 -0.188 13.107 1.00 89.69 256 GLY A C 1
ATOM 2086 O O . GLY A 1 256 ? -22.375 0.098 13.170 1.00 89.69 256 GLY A O 1
ATOM 2087 N N . CYS A 1 257 ? -20.676 -1.273 13.702 1.00 88.81 257 CYS A N 1
ATOM 2088 C CA . CYS A 1 257 ? -21.482 -2.214 14.479 1.00 88.81 257 CYS A CA 1
ATOM 2089 C C . CYS A 1 257 ? -22.133 -1.542 15.696 1.00 88.81 257 CYS A C 1
ATOM 2091 O O . CYS A 1 257 ? -23.316 -1.747 15.957 1.00 88.81 257 CYS A O 1
ATOM 2093 N N . VAL A 1 258 ? -21.387 -0.714 16.430 1.00 87.50 258 VAL A N 1
ATOM 2094 C CA . VAL A 1 258 ? -21.912 -0.010 17.611 1.00 87.50 258 VAL A CA 1
ATOM 2095 C C . VAL A 1 258 ? -23.005 0.978 17.215 1.00 87.50 258 VAL A C 1
ATOM 2097 O O . VAL A 1 258 ? -24.077 0.971 17.814 1.00 87.50 258 VAL A O 1
ATOM 2100 N N . LEU A 1 259 ? -22.787 1.781 16.171 1.00 87.88 259 LEU A N 1
ATOM 2101 C CA . LEU A 1 259 ? -23.801 2.715 15.672 1.00 87.88 259 LEU A CA 1
ATOM 2102 C C . LEU A 1 259 ? -25.073 1.997 15.212 1.00 87.88 259 LEU A C 1
ATOM 2104 O O . LEU A 1 259 ? -26.171 2.501 15.448 1.00 87.88 259 LEU A O 1
ATOM 2108 N N . LEU A 1 260 ? -24.935 0.816 14.603 1.00 89.44 260 LEU A N 1
ATOM 2109 C CA . LEU A 1 260 ? -26.068 -0.008 14.187 1.00 89.44 260 LEU A CA 1
ATOM 2110 C C . LEU A 1 260 ? -26.918 -0.459 15.383 1.00 89.44 260 LEU A C 1
ATOM 2112 O O . LEU A 1 260 ? -28.145 -0.445 15.283 1.00 89.44 260 LEU A O 1
ATOM 2116 N N . VAL A 1 261 ? -26.281 -0.817 16.504 1.00 87.94 261 VAL A N 1
ATOM 2117 C CA . VAL A 1 261 ? -26.974 -1.169 17.757 1.00 87.94 261 VAL A CA 1
ATOM 2118 C C . VAL A 1 261 ? -27.648 0.054 18.387 1.00 87.94 261 VAL A C 1
ATOM 2120 O O . VAL A 1 261 ? -28.764 -0.067 18.881 1.00 87.94 261 VAL A O 1
ATOM 2123 N N . TYR A 1 262 ? -27.012 1.229 18.340 1.00 84.94 262 TYR A N 1
ATOM 2124 C CA . TYR A 1 262 ? -27.562 2.467 18.906 1.00 84.94 262 TYR A CA 1
ATOM 2125 C C . TYR A 1 262 ? -28.797 2.968 18.154 1.00 84.94 262 TYR A C 1
ATOM 2127 O O . TYR A 1 262 ? -29.855 3.165 18.749 1.00 84.94 262 TYR A O 1
ATOM 2135 N N . ASN A 1 263 ? -28.669 3.229 16.851 1.00 90.19 263 ASN A N 1
ATOM 2136 C CA . ASN A 1 263 ? -29.783 3.688 16.030 1.00 90.19 263 ASN A CA 1
ATOM 2137 C C . ASN A 1 263 ? -29.507 3.459 14.539 1.00 90.19 263 ASN A C 1
ATOM 2139 O O . ASN A 1 263 ? -28.544 3.984 13.970 1.00 90.19 263 ASN A O 1
ATOM 2143 N N . ARG A 1 264 ? -30.431 2.759 13.872 1.00 92.00 264 ARG A N 1
ATOM 2144 C CA . ARG A 1 264 ? -30.361 2.468 12.433 1.00 92.00 264 ARG A CA 1
ATOM 2145 C C . ARG A 1 264 ? -30.311 3.731 11.558 1.00 92.00 264 ARG A C 1
ATOM 2147 O O . ARG A 1 264 ? -29.655 3.698 10.522 1.00 92.00 264 ARG A O 1
ATOM 2154 N N . LEU A 1 265 ? -30.944 4.839 11.961 1.00 92.75 265 LEU A N 1
ATOM 2155 C CA . LEU A 1 265 ? -30.912 6.105 11.208 1.00 92.75 265 LEU A CA 1
ATOM 2156 C C . LEU A 1 265 ? -29.519 6.743 11.202 1.00 92.75 265 LEU A C 1
ATOM 2158 O O . LEU A 1 265 ? -29.030 7.128 10.142 1.00 92.75 265 LEU A O 1
ATOM 2162 N N . ILE A 1 266 ? -28.861 6.824 12.363 1.00 90.88 266 ILE A N 1
ATOM 2163 C CA . ILE A 1 266 ? -27.514 7.412 12.476 1.00 90.88 266 ILE A CA 1
ATOM 2164 C C . ILE A 1 266 ? -26.513 6.570 11.681 1.00 90.88 266 ILE A C 1
ATOM 2166 O O . ILE A 1 266 ? -25.683 7.113 10.951 1.00 90.88 266 ILE A O 1
ATOM 2170 N N . PHE A 1 267 ? -26.637 5.244 11.760 1.00 93.06 267 PHE A N 1
ATOM 2171 C CA . PHE A 1 267 ? -25.842 4.326 10.950 1.00 93.06 267 PHE A CA 1
ATOM 2172 C C . PHE A 1 267 ? -26.028 4.561 9.441 1.00 93.06 267 PHE A C 1
ATOM 2174 O O . PHE A 1 267 ? -25.042 4.616 8.709 1.00 93.06 267 PHE A O 1
ATOM 2181 N N . LEU A 1 268 ? -27.265 4.751 8.968 1.00 93.19 268 LEU A N 1
ATOM 2182 C CA . LEU A 1 268 ? -27.544 4.982 7.548 1.00 93.19 268 LEU A CA 1
ATOM 2183 C C . LEU A 1 268 ? -26.934 6.303 7.048 1.00 93.19 268 LEU A C 1
ATOM 2185 O O . LEU A 1 268 ? -26.330 6.330 5.977 1.00 93.19 268 LEU A O 1
ATOM 2189 N N . ILE A 1 269 ? -27.018 7.373 7.846 1.00 94.31 269 ILE A N 1
ATOM 2190 C CA . ILE A 1 269 ? -26.378 8.665 7.541 1.00 94.31 269 ILE A CA 1
ATOM 2191 C C . ILE A 1 269 ? -24.853 8.506 7.464 1.00 94.31 269 ILE A C 1
ATOM 2193 O O . ILE A 1 269 ? -24.230 8.969 6.508 1.00 94.31 269 ILE A O 1
ATOM 2197 N N . PHE A 1 270 ? -24.250 7.812 8.434 1.00 93.06 270 PHE A N 1
ATOM 2198 C CA . PHE A 1 270 ? -22.813 7.526 8.444 1.00 93.06 270 PHE A CA 1
ATOM 2199 C C . PHE A 1 270 ? -22.370 6.718 7.214 1.00 93.06 270 PHE A C 1
ATOM 2201 O O . PHE A 1 270 ? -21.337 7.015 6.606 1.00 93.06 270 PHE A O 1
ATOM 2208 N N . LEU A 1 271 ? -23.163 5.721 6.817 1.00 92.88 271 LEU A N 1
ATOM 2209 C CA . LEU A 1 271 ? -22.877 4.868 5.669 1.00 92.88 271 LEU A CA 1
ATOM 2210 C C . LEU A 1 271 ? -22.962 5.652 4.352 1.00 92.88 271 LEU A C 1
ATOM 2212 O O . LEU A 1 271 ? -22.039 5.573 3.542 1.00 92.88 271 LEU A O 1
ATOM 2216 N N . ILE A 1 272 ? -23.998 6.477 4.169 1.00 95.56 272 ILE A N 1
ATOM 2217 C CA . ILE A 1 272 ? -24.125 7.365 3.002 1.00 95.56 272 ILE A CA 1
ATOM 2218 C C . ILE A 1 272 ? -22.956 8.356 2.945 1.00 95.56 272 ILE A C 1
ATOM 2220 O O . ILE A 1 272 ? -22.334 8.502 1.893 1.00 95.56 272 ILE A O 1
ATOM 2224 N N . GLY A 1 273 ? -22.606 8.991 4.068 1.00 94.69 273 GLY A N 1
ATOM 2225 C CA . GLY A 1 273 ? -21.467 9.911 4.140 1.00 94.69 273 GLY A CA 1
ATOM 2226 C C . GLY A 1 273 ? -20.138 9.237 3.784 1.00 94.69 273 GLY A C 1
ATOM 2227 O O . GLY A 1 273 ? -19.346 9.791 3.022 1.00 94.69 273 GLY A O 1
ATOM 2228 N N . SER A 1 274 ? -19.921 8.009 4.263 1.00 92.38 274 SER A N 1
ATOM 2229 C CA . SER A 1 274 ? -18.724 7.216 3.948 1.00 92.38 274 SER A CA 1
ATOM 2230 C C . SER A 1 274 ? -18.643 6.861 2.462 1.00 92.38 274 SER A C 1
ATOM 2232 O O . SER A 1 274 ? -17.577 6.978 1.856 1.00 92.38 274 SER A O 1
ATOM 2234 N N . ILE A 1 275 ? -19.769 6.471 1.855 1.00 94.44 275 ILE A N 1
ATOM 2235 C CA . ILE A 1 275 ? -19.851 6.169 0.421 1.00 94.44 275 ILE A CA 1
ATOM 2236 C C . ILE A 1 275 ? -19.590 7.429 -0.408 1.00 94.44 275 ILE A C 1
ATOM 2238 O O . ILE A 1 275 ? -18.830 7.373 -1.372 1.00 94.44 275 ILE A O 1
ATOM 2242 N N . LEU A 1 276 ? -20.174 8.568 -0.029 1.00 95.62 276 LEU A N 1
ATOM 2243 C CA . LEU A 1 276 ? -20.004 9.833 -0.744 1.00 95.62 276 LEU A CA 1
ATOM 2244 C C . LEU A 1 276 ? -18.549 10.314 -0.674 1.00 95.62 276 LEU A C 1
ATOM 2246 O O . LEU A 1 276 ? -17.973 10.670 -1.701 1.00 95.62 276 LEU A O 1
ATOM 2250 N N . TYR A 1 277 ? -17.917 10.233 0.502 1.00 91.62 277 TYR A N 1
ATOM 2251 C CA . TYR A 1 277 ? -16.493 10.533 0.671 1.00 91.62 277 TYR A CA 1
ATOM 2252 C C . TYR A 1 277 ? -15.603 9.602 -0.168 1.00 91.62 277 TYR A C 1
ATOM 2254 O O . TYR A 1 277 ? -14.715 10.067 -0.886 1.00 91.62 277 TYR A O 1
ATOM 2262 N N . GLY A 1 278 ? -15.868 8.291 -0.130 1.00 90.81 278 GLY A N 1
ATOM 2263 C CA . GLY A 1 278 ? -15.155 7.305 -0.944 1.00 90.81 278 GLY A CA 1
ATOM 2264 C C . GLY A 1 278 ? -15.320 7.553 -2.446 1.00 90.81 278 GLY A C 1
ATOM 2265 O O . GLY A 1 278 ? -14.340 7.510 -3.188 1.00 90.81 278 GLY A O 1
ATOM 2266 N N . GLY A 1 279 ? -16.534 7.883 -2.888 1.00 93.19 279 GLY A N 1
ATOM 2267 C CA . GLY A 1 279 ? -16.846 8.229 -4.274 1.00 93.19 279 GLY A CA 1
ATOM 2268 C C . GLY A 1 279 ? -16.151 9.509 -4.737 1.00 93.19 279 GLY A C 1
ATOM 2269 O O . GLY A 1 279 ? -15.546 9.523 -5.810 1.00 93.19 279 GLY A O 1
ATOM 2270 N N . TRP A 1 280 ? -16.156 10.558 -3.908 1.00 93.44 280 TRP A N 1
ATOM 2271 C CA . TRP A 1 280 ? -15.425 11.800 -4.172 1.00 93.44 280 TRP A CA 1
ATOM 2272 C C . TRP A 1 280 ? -13.924 11.541 -4.333 1.00 93.44 280 TRP A C 1
ATOM 2274 O O . TRP A 1 280 ? -13.307 11.968 -5.313 1.00 93.44 280 TRP A O 1
ATOM 2284 N N . MET A 1 281 ? -13.339 10.770 -3.414 1.00 88.00 281 MET A N 1
ATOM 2285 C CA . MET A 1 281 ? -11.928 10.401 -3.482 1.00 88.00 281 MET A CA 1
ATOM 2286 C C . MET A 1 281 ? -11.620 9.558 -4.729 1.00 88.00 281 MET A C 1
ATOM 2288 O O . MET A 1 281 ? -10.621 9.809 -5.402 1.00 88.00 281 MET A O 1
ATOM 2292 N N . ALA A 1 282 ? -12.498 8.620 -5.100 1.00 89.62 282 ALA A N 1
ATOM 2293 C CA . ALA A 1 282 ? -12.356 7.804 -6.305 1.00 89.62 282 ALA A CA 1
ATOM 2294 C C . ALA A 1 282 ? -12.387 8.628 -7.601 1.00 89.62 282 ALA A C 1
ATOM 2296 O O . ALA A 1 282 ? -11.603 8.375 -8.520 1.00 89.62 282 ALA A O 1
ATOM 2297 N N . LEU A 1 283 ? -13.248 9.645 -7.667 1.00 89.00 283 LEU A N 1
ATOM 2298 C CA . LEU A 1 283 ? -13.307 10.567 -8.799 1.00 89.00 283 LEU A CA 1
ATOM 2299 C C . LEU A 1 283 ? -12.010 11.383 -8.911 1.00 89.00 283 LEU A C 1
ATOM 2301 O O . LEU A 1 283 ? -11.457 11.531 -10.005 1.00 89.00 283 LEU A O 1
ATOM 2305 N N . PHE A 1 284 ? -11.477 11.845 -7.778 1.00 88.19 284 PHE A N 1
ATOM 2306 C CA . PHE A 1 284 ? -10.255 12.648 -7.738 1.00 88.19 284 PHE A CA 1
ATOM 2307 C C . PHE A 1 284 ? -8.975 11.835 -8.007 1.00 88.19 284 PHE A C 1
ATOM 2309 O O . PHE A 1 284 ? -7.997 12.379 -8.525 1.00 88.19 284 PHE A O 1
ATOM 2316 N N . LEU A 1 285 ? -8.977 10.520 -7.747 1.00 84.06 285 LEU A N 1
ATOM 2317 C CA . LEU A 1 285 ? -7.835 9.632 -8.020 1.00 84.06 285 LEU A CA 1
ATOM 2318 C C . LEU A 1 285 ? -7.391 9.667 -9.490 1.00 84.06 285 LEU A C 1
ATOM 2320 O O . LEU A 1 285 ? -6.191 9.637 -9.762 1.00 84.06 285 LEU A O 1
ATOM 2324 N N . ARG A 1 286 ? -8.328 9.782 -10.445 1.00 78.12 286 ARG A N 1
ATOM 2325 C CA . ARG A 1 286 ? -7.983 9.873 -11.877 1.00 78.12 286 ARG A CA 1
ATOM 2326 C C . ARG A 1 286 ? -7.163 11.121 -12.195 1.00 78.12 286 ARG A C 1
ATOM 2328 O O . ARG A 1 286 ? -6.201 11.033 -12.950 1.00 78.12 286 ARG A O 1
ATOM 2335 N N . ARG A 1 287 ? -7.525 12.266 -11.609 1.00 79.00 287 ARG A N 1
ATOM 2336 C CA . ARG A 1 287 ? -6.797 13.533 -11.783 1.00 79.00 287 ARG A CA 1
ATOM 2337 C C . ARG A 1 287 ? -5.455 13.506 -11.065 1.00 79.00 287 ARG A C 1
ATOM 2339 O O . ARG A 1 287 ? -4.451 13.897 -11.649 1.00 79.00 287 ARG A O 1
ATOM 2346 N N . ARG A 1 288 ? -5.425 12.966 -9.845 1.00 80.44 288 ARG A N 1
ATOM 2347 C CA . ARG A 1 288 ? -4.193 12.813 -9.065 1.00 80.44 288 ARG A CA 1
ATOM 2348 C C . ARG A 1 288 ? -3.141 11.980 -9.797 1.00 80.44 288 ARG A C 1
ATOM 2350 O O . ARG A 1 288 ? -1.980 12.357 -9.785 1.00 80.44 288 ARG A O 1
ATOM 2357 N N . LYS A 1 289 ? -3.545 10.910 -10.492 1.00 78.44 289 LYS A N 1
ATOM 2358 C CA . LYS A 1 289 ? -2.621 10.067 -11.267 1.00 78.44 289 LYS A CA 1
ATOM 2359 C C . LYS A 1 289 ? -1.870 10.844 -12.356 1.00 78.44 289 LYS A C 1
ATOM 2361 O O . LYS A 1 289 ? -0.702 10.562 -12.587 1.00 78.44 289 LYS A O 1
ATOM 2366 N N . VAL A 1 290 ? -2.529 11.797 -13.018 1.00 80.44 290 VAL A N 1
ATOM 2367 C CA . VAL A 1 290 ? -1.899 12.626 -14.061 1.00 80.44 290 VAL A CA 1
ATOM 2368 C C . VAL A 1 290 ? -0.883 13.586 -13.439 1.00 80.44 290 VAL A C 1
ATOM 2370 O O . VAL A 1 290 ? 0.243 13.666 -13.910 1.00 80.44 290 VAL A O 1
ATOM 2373 N N . ILE A 1 291 ? -1.247 14.238 -12.331 1.00 78.19 291 ILE A N 1
ATOM 2374 C CA . ILE A 1 291 ? -0.358 15.170 -11.619 1.00 78.19 291 ILE A CA 1
ATOM 2375 C C . ILE A 1 291 ? 0.862 14.441 -11.042 1.00 78.19 291 ILE A C 1
ATOM 2377 O O . ILE A 1 291 ? 1.982 14.924 -11.169 1.00 78.19 291 ILE A O 1
ATOM 2381 N N . ASP A 1 292 ? 0.666 13.264 -10.439 1.00 76.75 292 ASP A N 1
ATOM 2382 C CA . ASP A 1 292 ? 1.773 12.450 -9.921 1.00 76.75 292 ASP A CA 1
ATOM 2383 C C . ASP A 1 292 ? 2.729 12.024 -11.053 1.00 76.75 292 ASP A C 1
ATOM 2385 O O . ASP A 1 292 ? 3.937 11.946 -10.834 1.00 76.75 292 ASP A O 1
ATOM 2389 N N . TYR A 1 293 ? 2.212 11.784 -12.266 1.00 76.12 293 TYR A N 1
ATOM 2390 C CA . TYR A 1 293 ? 3.031 11.464 -13.437 1.00 76.12 293 TYR A CA 1
ATOM 2391 C C . TYR A 1 293 ? 3.885 12.662 -13.879 1.00 76.12 293 TYR A C 1
ATOM 2393 O O . TYR A 1 293 ? 5.099 12.530 -14.034 1.00 76.12 293 TYR A O 1
ATOM 2401 N N . GLU A 1 294 ? 3.277 13.844 -14.005 1.00 78.56 294 GLU A N 1
ATOM 2402 C CA . GLU A 1 294 ? 4.000 15.080 -14.337 1.00 78.56 294 GLU A CA 1
ATOM 2403 C C . GLU A 1 294 ? 5.063 15.417 -13.280 1.00 78.56 294 GLU A C 1
ATOM 2405 O O . GLU A 1 294 ? 6.199 15.756 -13.616 1.00 78.56 294 GLU A O 1
ATOM 2410 N N . LEU A 1 295 ? 4.731 15.262 -11.994 1.00 77.69 295 LEU A N 1
ATOM 2411 C CA . LEU A 1 295 ? 5.669 15.463 -10.890 1.00 77.69 295 LEU A CA 1
ATOM 2412 C C . LEU A 1 295 ? 6.864 14.504 -10.984 1.00 77.69 295 LEU A C 1
ATOM 2414 O O . LEU A 1 295 ? 8.004 14.918 -10.768 1.00 77.69 295 LEU A O 1
ATOM 2418 N N . PHE A 1 296 ? 6.617 13.237 -11.323 1.00 73.25 296 PHE A N 1
ATOM 2419 C CA . PHE A 1 296 ? 7.667 12.234 -11.468 1.00 73.25 296 PHE A CA 1
ATOM 2420 C C . PHE A 1 296 ? 8.614 12.551 -12.634 1.00 73.25 296 PHE A C 1
ATOM 2422 O O . PHE A 1 296 ? 9.832 12.456 -12.466 1.00 73.25 296 PHE A O 1
ATOM 2429 N N . GLU A 1 297 ? 8.089 12.995 -13.784 1.00 74.75 297 GLU A N 1
ATOM 2430 C CA . GLU A 1 297 ? 8.920 13.450 -14.908 1.00 74.75 297 GLU A CA 1
ATOM 2431 C C . GLU A 1 297 ? 9.811 14.633 -14.502 1.00 74.75 297 GLU A C 1
ATOM 2433 O O . GLU A 1 297 ? 11.020 14.617 -14.752 1.00 74.75 297 GLU A O 1
ATOM 2438 N N . GLN A 1 298 ? 9.255 15.626 -13.801 1.00 73.44 298 GLN A N 1
ATOM 2439 C CA . GLN A 1 298 ? 10.033 16.766 -13.307 1.00 73.44 298 GLN A CA 1
ATOM 2440 C C . GLN A 1 298 ? 11.110 16.342 -12.301 1.00 73.44 298 GLN A C 1
ATOM 2442 O O . GLN A 1 298 ? 12.242 16.828 -12.358 1.00 73.44 298 GLN A O 1
ATOM 2447 N N . GLN A 1 299 ? 10.802 15.399 -11.408 1.00 69.00 299 GLN A N 1
ATOM 2448 C CA . GLN A 1 299 ? 11.756 14.894 -10.424 1.00 69.00 299 GLN A CA 1
ATOM 2449 C C . GLN A 1 299 ? 12.899 14.102 -11.082 1.00 69.00 299 GLN A C 1
ATOM 2451 O O . GLN A 1 299 ? 14.056 14.248 -10.680 1.00 69.00 299 GLN A O 1
ATOM 2456 N N . ALA A 1 300 ? 12.613 13.337 -12.141 1.00 68.94 300 ALA A N 1
ATOM 2457 C CA . ALA A 1 300 ? 13.627 12.653 -12.942 1.00 68.94 300 ALA A CA 1
ATOM 2458 C C . ALA A 1 300 ? 14.552 13.645 -13.673 1.00 68.94 300 ALA A C 1
ATOM 2460 O O . ALA A 1 300 ? 15.777 13.489 -13.647 1.00 68.94 300 ALA A O 1
ATOM 2461 N N . ILE A 1 301 ? 13.989 14.706 -14.266 1.00 71.94 301 ILE A N 1
ATOM 2462 C CA . ILE A 1 301 ? 14.763 15.777 -14.913 1.00 71.94 301 ILE A CA 1
ATOM 2463 C C . ILE A 1 301 ? 15.651 16.494 -13.890 1.00 71.94 301 ILE A C 1
ATOM 2465 O O . ILE A 1 301 ? 16.829 16.742 -14.162 1.00 71.94 301 ILE A O 1
ATOM 2469 N N . ASN A 1 302 ? 15.112 16.814 -12.711 1.00 73.44 302 ASN A N 1
ATOM 2470 C CA . ASN A 1 302 ? 15.852 17.529 -11.678 1.00 73.44 302 ASN A CA 1
ATOM 2471 C C . ASN A 1 302 ? 17.014 16.693 -11.121 1.00 73.44 302 ASN A C 1
ATOM 2473 O O . ASN A 1 302 ? 18.136 17.188 -11.053 1.00 73.44 302 ASN A O 1
ATOM 2477 N N . ASN A 1 303 ? 16.789 15.405 -10.834 1.00 69.88 303 ASN A N 1
ATOM 2478 C CA . ASN A 1 303 ? 17.856 14.493 -10.408 1.00 69.88 303 ASN A CA 1
ATOM 2479 C C . ASN A 1 303 ? 18.976 14.404 -11.455 1.00 69.88 303 ASN A C 1
ATOM 2481 O O . ASN A 1 303 ? 20.155 14.466 -11.109 1.00 69.88 303 ASN A O 1
ATOM 2485 N N . ASN A 1 304 ? 18.631 14.329 -12.745 1.00 68.94 304 ASN A N 1
ATOM 2486 C CA . ASN A 1 304 ? 19.618 14.310 -13.826 1.00 68.94 304 ASN A CA 1
ATOM 2487 C C . ASN A 1 304 ? 20.459 15.604 -13.869 1.00 68.94 304 ASN A C 1
ATOM 2489 O O . ASN A 1 304 ? 21.675 15.554 -14.062 1.00 68.94 304 ASN A O 1
ATOM 2493 N N . LYS A 1 305 ? 19.845 16.773 -13.625 1.00 71.12 305 LYS A N 1
ATOM 2494 C CA . LYS A 1 305 ? 20.577 18.048 -13.506 1.00 71.12 305 LYS A CA 1
ATOM 2495 C C . LYS A 1 305 ? 21.548 18.038 -12.322 1.00 71.12 305 LYS A C 1
ATOM 2497 O O . LYS A 1 305 ? 22.690 18.460 -12.489 1.00 71.12 305 LYS A O 1
ATOM 2502 N N . THR A 1 306 ? 21.138 17.513 -11.168 1.00 70.56 306 THR A N 1
ATOM 2503 C CA . THR A 1 306 ? 22.013 17.379 -9.992 1.00 70.56 306 THR A CA 1
ATOM 2504 C C . THR A 1 306 ? 23.224 16.490 -10.284 1.00 70.56 306 THR A C 1
ATOM 2506 O O . THR A 1 306 ? 24.349 16.895 -9.999 1.00 70.56 306 THR A O 1
ATOM 2509 N N . TYR A 1 307 ? 23.035 15.332 -10.929 1.00 72.50 307 TYR A N 1
ATOM 2510 C CA . TYR A 1 307 ? 24.154 14.456 -11.305 1.00 72.50 307 TYR A CA 1
ATOM 2511 C C . TYR A 1 307 ? 25.128 15.123 -12.281 1.00 72.50 307 TYR A C 1
ATOM 2513 O O . TYR A 1 307 ? 26.339 14.987 -12.115 1.00 72.50 307 TYR A O 1
ATOM 2521 N N . LYS A 1 308 ? 24.626 15.889 -13.260 1.00 64.25 308 LYS A N 1
ATOM 2522 C CA . LYS A 1 308 ? 25.482 16.660 -14.177 1.00 64.25 308 LYS A CA 1
ATOM 2523 C C . LYS A 1 308 ? 26.327 17.696 -13.439 1.00 64.25 308 LYS A C 1
ATOM 2525 O O . LYS A 1 308 ? 27.517 17.795 -13.709 1.00 64.25 308 LYS A O 1
ATOM 2530 N N . ILE A 1 309 ? 25.742 18.429 -12.490 1.00 77.44 309 ILE A N 1
ATOM 2531 C CA . ILE A 1 309 ? 26.465 19.432 -11.692 1.00 77.44 309 ILE A CA 1
ATOM 2532 C C . ILE A 1 309 ? 27.553 18.770 -10.836 1.00 77.44 309 ILE A C 1
ATOM 2534 O O . ILE A 1 309 ? 28.694 19.226 -10.853 1.00 77.44 309 ILE A O 1
ATOM 2538 N N . CYS A 1 310 ? 27.241 17.668 -10.146 1.00 69.94 310 CYS A N 1
ATOM 2539 C CA . CYS A 1 310 ? 28.235 16.913 -9.377 1.00 69.94 310 CYS A CA 1
ATOM 2540 C C . CYS A 1 310 ? 29.357 16.353 -10.264 1.00 69.94 310 CYS A C 1
ATOM 2542 O O . CYS A 1 310 ? 30.521 16.412 -9.876 1.00 69.94 310 CYS A O 1
ATOM 2544 N N . GLY A 1 311 ? 29.027 15.855 -11.460 1.00 69.81 311 GLY A N 1
ATOM 2545 C CA . GLY A 1 311 ? 30.012 15.382 -12.434 1.00 69.81 311 GLY A CA 1
ATOM 2546 C C . GLY A 1 311 ? 30.943 16.495 -12.918 1.00 69.81 311 GLY A C 1
ATOM 2547 O O . GLY A 1 311 ? 32.151 16.294 -12.964 1.00 69.81 311 GLY A O 1
ATOM 2548 N N . ILE A 1 312 ? 30.402 17.685 -13.203 1.00 75.75 312 ILE A N 1
ATOM 2549 C CA . ILE A 1 312 ? 31.193 18.867 -13.580 1.00 75.75 312 ILE A CA 1
ATOM 2550 C C . ILE A 1 312 ? 32.117 19.281 -12.426 1.00 75.75 312 ILE A C 1
ATOM 2552 O O . ILE A 1 312 ? 33.309 19.449 -12.650 1.00 75.75 312 ILE A O 1
ATOM 2556 N N . LEU A 1 313 ? 31.613 19.382 -11.192 1.00 71.94 313 LEU A N 1
ATOM 2557 C CA . LEU A 1 313 ? 32.425 19.697 -10.006 1.00 71.94 313 LEU A CA 1
ATOM 2558 C C . LEU A 1 313 ? 33.562 18.690 -9.788 1.00 71.94 313 LEU A C 1
ATOM 2560 O O . LEU A 1 313 ? 34.696 19.094 -9.540 1.00 71.94 313 LEU A O 1
ATOM 2564 N N . ALA A 1 314 ? 33.293 17.391 -9.932 1.00 67.44 314 ALA A N 1
ATOM 2565 C CA . ALA A 1 314 ? 34.322 16.357 -9.834 1.00 67.44 314 ALA A CA 1
ATOM 2566 C C . ALA A 1 314 ? 35.384 16.501 -10.939 1.00 67.44 314 ALA A C 1
ATOM 2568 O O . ALA A 1 314 ? 36.576 16.422 -10.651 1.00 67.44 314 ALA A O 1
ATOM 2569 N N . TYR A 1 315 ? 34.965 16.789 -12.177 1.00 68.56 315 TYR A N 1
ATOM 2570 C CA . TYR A 1 315 ? 35.876 17.028 -13.302 1.00 68.56 315 TYR A CA 1
ATOM 2571 C C . TYR A 1 315 ? 36.754 18.264 -13.080 1.00 68.56 315 TYR A C 1
ATOM 2573 O O . TYR A 1 315 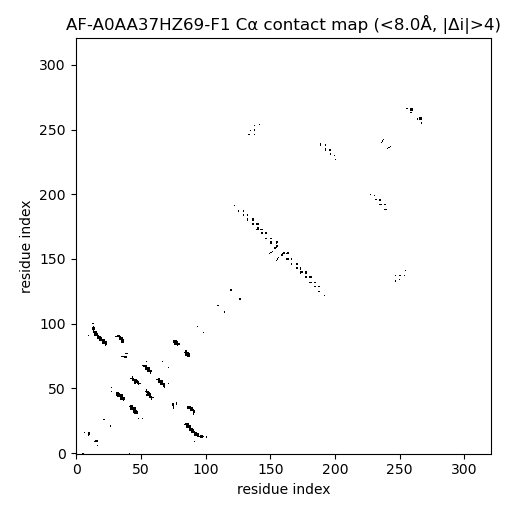? 37.956 18.217 -13.314 1.00 68.56 315 TYR A O 1
ATOM 2581 N N . TRP A 1 316 ? 36.175 19.354 -12.572 1.00 64.38 316 TRP A N 1
ATOM 2582 C CA . TRP A 1 316 ? 36.914 20.567 -12.215 1.00 64.38 316 TRP A CA 1
ATOM 2583 C C . TRP A 1 316 ? 37.930 20.317 -11.099 1.00 64.38 316 TRP A C 1
ATOM 2585 O O . TRP A 1 316 ? 39.046 20.814 -11.181 1.00 64.38 316 TRP A O 1
ATOM 2595 N N . THR A 1 317 ? 37.581 19.505 -10.100 1.00 63.50 317 THR A N 1
ATOM 2596 C CA . THR A 1 317 ? 38.484 19.171 -8.985 1.00 63.50 317 THR A CA 1
ATOM 2597 C C . THR A 1 317 ? 39.657 18.294 -9.444 1.00 63.50 317 THR A C 1
ATOM 2599 O O . THR A 1 317 ? 40.775 18.490 -8.988 1.00 63.50 317 THR A O 1
ATOM 2602 N N . LEU A 1 318 ? 39.422 17.370 -10.382 1.00 63.47 318 LEU A N 1
ATOM 2603 C CA . LEU A 1 318 ? 40.459 16.533 -11.003 1.00 63.47 318 LEU A CA 1
ATOM 2604 C C . LEU A 1 318 ? 41.346 17.295 -11.994 1.00 63.47 318 LEU A C 1
ATOM 2606 O O . LEU A 1 318 ? 42.477 16.893 -12.219 1.00 63.47 318 LEU A O 1
ATOM 2610 N N . CYS A 1 319 ? 40.838 18.365 -12.609 1.00 58.56 319 CYS A N 1
ATOM 2611 C CA . CYS A 1 319 ? 41.596 19.160 -13.577 1.00 58.56 319 CYS A CA 1
ATOM 2612 C C . CYS A 1 319 ? 42.440 20.270 -12.918 1.00 58.56 319 CYS A C 1
ATOM 2614 O O . CYS A 1 319 ? 43.313 20.834 -13.572 1.00 58.56 319 CYS A O 1
ATOM 2616 N N . TYR A 1 320 ? 42.164 20.597 -11.649 1.00 52.78 320 TYR A N 1
ATOM 2617 C CA . TYR A 1 320 ? 42.880 21.598 -10.842 1.00 52.78 320 TYR A CA 1
ATOM 2618 C C . TYR A 1 320 ? 43.809 20.995 -9.773 1.00 52.78 320 TYR A C 1
ATOM 2620 O O . TYR A 1 320 ? 44.374 21.745 -8.974 1.00 52.78 320 TYR A O 1
ATOM 2628 N N . CYS A 1 321 ? 43.966 19.671 -9.752 1.00 47.28 321 CYS A N 1
ATOM 2629 C CA . CYS A 1 321 ? 44.876 18.937 -8.876 1.00 47.28 321 CYS A CA 1
ATOM 2630 C C . CYS A 1 321 ? 45.912 18.194 -9.724 1.00 47.28 321 CYS A C 1
ATOM 2632 O O . CYS A 1 321 ? 47.075 18.116 -9.273 1.00 47.28 321 CYS A O 1
#

Nearest PDB structures (foldseek):
  8vpb-assembly1_B  TM=9.307E-01  e=9.675E-15  Acetivibrio thermocellus ATCC 27405
  8vp5-assembly1_B  TM=9.137E-01  e=2.121E-14  Acetivibrio thermocellus ATCC 27405
  8vp9-assembly1_A  TM=8.958E-01  e=2.070E-11  Acetivibrio thermocellus ATCC 27405
  7sgr-assembly1_E  TM=5.389E-01  e=1.948E-11  Escherichia coli CFT073
  9baa-assembly1_B  TM=8.615E-01  e=4.168E-08  Acetivibrio thermocellus ATCC 27405

pLDDT: mean 79.5, std 11.67, range [45.12, 95.62]

Solvent-accessible surface area (backbone atoms only — not comparable to full-atom values): 17620 Å² total; per-residue (Å²): 138,55,74,65,58,53,47,57,54,35,46,73,56,21,29,44,73,51,75,48,77,37,39,69,72,57,56,70,72,50,80,71,55,28,40,32,48,32,69,93,78,47,68,32,34,42,63,48,73,50,91,84,48,36,42,35,33,43,32,87,89,79,40,80,47,76,36,46,53,71,61,42,49,73,38,33,49,79,47,66,85,71,100,57,45,27,24,48,38,34,39,68,44,82,38,74,55,25,62,61,50,48,75,71,55,73,80,68,75,68,54,72,63,60,64,54,47,55,58,50,62,76,45,44,68,61,52,50,53,40,54,52,43,46,54,52,39,47,54,51,61,55,49,50,64,57,52,54,46,46,36,54,69,49,19,58,68,69,65,36,65,67,58,37,53,54,51,53,52,49,51,52,51,48,52,50,52,40,50,51,46,52,48,54,42,53,50,51,50,52,52,52,52,51,53,52,51,52,54,50,53,52,56,48,53,55,53,59,75,70,55,62,70,77,62,60,80,77,48,64,72,62,62,59,53,47,51,55,51,49,51,53,49,52,49,47,44,60,62,51,52,47,48,52,51,50,49,50,52,52,41,52,52,53,52,49,53,50,35,46,73,74,37,61,66,63,32,50,52,52,51,52,52,51,50,50,52,51,49,53,50,57,62,48,49,64,59,49,54,54,52,55,48,54,52,48,54,52,50,53,54,49,51,52,51,52,52,51,53,52,51,51,53,52,50,52,54,64,75,75,106

Radius of gyration: 30.29 Å; Cα contacts (8 Å, |Δi|>4): 237; chains: 1; bounding box: 76×47×92 Å

Mean predicted aligned error: 14.33 Å

Secondary structure (DSSP, 8-state):
--HHHHHHHHHHTTEEEEEEEE-HHHHHHS-SSEEEEETTTEEEEEEEEETTTEEEEEETTTEEEEEEHHHHHHHHEEE-SSTT-EEEEEEEEE-HHHHHHHHHHTT----HHHHHHHHHHHTHHHHHHHHHHHHHHHHHHHHHHHHHHHIIIIIITTT-HHHHHHHHHHHHHHHHHHHHHHHHHHHHHHHHHHHHHHHHHHHHHHHHHTS-GGGTSSS-HHHHHHHHHHHHHHHHIIIIIHHHHHHHHHHHHHHHHHHHHH-HHHHHHHHHHHHHHHHHHHHHHHHHHHHHHHHHHHHHHHHHHHHHHHHHHHHHHHH--

Foldseek 3Di:
DDPVVVCVVLVVLQKDKDKDWDDLVVVQVDDDFKWFCWQVPDIWTFHDDDPSFKTWIADPQPGTDIDGPVRCLVIFFDDDDPPRRIGMIMDIDHDPSNVVVCVVPVPPPPPVVVVVVVLCVVCVVLVVLLVVLLVVLLVLVVVVVVLVVCCVPPCVVVVPVVSNVVSVVVNVVSVVVSVVSVVVNVVSLVVSLVVQLVVVVVVLVVVVVVDDPVVVVPDDPVVSVVVSVVSSVVSCCVRPVVSVVVSVVVSCVVVLVVVVVVDVVVSVVVVVVVVVVVVVVVVCVVVVVVVVSVVVVVVVVVVVVVVVVVVVVVVVVVVVD

Sequence (321 aa):
MSLLGIRDAAVKIGLYTISGRLTIDELSSATLPCILHWNQNHFVILYKVKKGQKFYIADPGKGLITYTMDEFKQHWIETGQGEDEKGIAMFLEPTQAFYDNTNEHETRTEKPFKFLFGYIKQYRKYFFQIILGLLVGSLLQLALPFLTQNIVDIGIKNKDISFIWLILIGQLVITLSRTSVDFIRRWLLLHISMRINISLVSDFFIKLLQLPMSFFDTKLMGDLMQRIGDHSRVNSFLTQQTLNVAFSLISFAVFGCVLLVYNRLIFLIFLIGSILYGGWMALFLRRRKVIDYELFEQQAINNNKTYKICGILAYWTLCYC

InterPro domains:
  IPR005074 Peptidase C39, bacteriocin processing [PF03412] (2-76)
  IPR011527 ABC transporter type 1, transmembrane domain [PF00664] (130-289)
  IPR011527 ABC transporter type 1, transmembrane domain [PS50929] (130-300)
  IPR036640 ABC transporter type 1, transmembrane domain superfamily [G3DSA:1.20.1560.10] (114-309)
  IPR036640 ABC transporter type 1, transmembrane domain superfamily [SSF90123] (111-304)
  IPR039421 Type 1 protein exporter [PTHR43394] (95-287)

Organism: Segatella bryantii (NCBI:txid77095)